Protein AF-A0A7S4Q097-F1 (afdb_monomer_lite)

Foldseek 3Di:
DKDDKDPWDDFPDPAAKGKTKIFIDDDDDDDDDDDDPDDGIDIDIDGGHHPPKDAWAKADKDDWDDFPWLAAKGKIKIFIGTPDDIDPNRDDDDDGMDMDMDGHHHFFPQWDKDDKDDWDPFPDPAAKGKIKIFIDTDHPDPPGRTTDGMDMDMDHHHHFDQFAADPDQDDAPQWDSVQSNVRGGPGAQDWGDGDGHPQWDWPGTFHHHRNHTDDGTHIFGAFQQQFDDEPQWPDRRVRHRHGQQDWADTHGHPQWDKPGTWGHHSNDTDDIYTHGDDDD

InterPro domains:
  IPR000436 Sushi/SCR/CCP domain [SM00032] (166-219)
  IPR000436 Sushi/SCR/CCP domain [SM00032] (224-274)
  IPR000884 Thrombospondin type-1 (TSP1) repeat [PF00090] (3-51)
  IPR000884 Thrombospondin type-1 (TSP1) repeat [PF00090] (114-160)
  IPR000884 Thrombospondin type-1 (TSP1) repeat [PS50092] (3-52)
  IPR000884 Thrombospondin type-1 (TSP1) repeat [PS50092] (55-108)
  IPR000884 Thrombospondin type-1 (TSP1) repeat [PS50092] (110-165)
  IPR000884 Thrombospondin type-1 (TSP1) repeat [SM00209] (2-57)
  IPR000884 Thrombospondin type-1 (TSP1) repeat [SM00209] (58-108)
  IPR000884 Thrombospondin type-1 (TSP1) repeat [SM00209] (113-161)
  IPR035976 Sushi/SCR/CCP superfamily [SSF57535] (217-272)
  IPR036383 Thrombospondin type-1 repeat superfamily [G3DSA:2.20.100.10] (1-51)
  IPR036383 Thrombospondin type-1 repeat superfamily [G3DSA:2.20.100.10] (52-102)
  IPR036383 Thrombospondin type-1 repeat superfamily [G3DSA:2.20.100.10] (106-166)
  IPR036383 Thrombospondin type-1 repeat superfamily [SSF82895] (2-46)
  IPR036383 Thrombospondin type-1 repeat superfamily [SSF82895] (55-102)
  IPR036383 Thrombospondin type-1 repeat superfamily [SSF82895] (111-162)
  IPR039942 Somatomedin-B and thrombospondin type-1 domain-containing protein [PTHR20920] (49-107)
  IPR044004 Spondin-like TSP1 domain [PF19028] (56-107)

Sequence (280 aa):
VLSEWSDWGPCSKSCGAGLMLATRTFGPKKCKPEPWPGELRHQRGCELQACGGRPCRVGVWGPWGECSEPCGP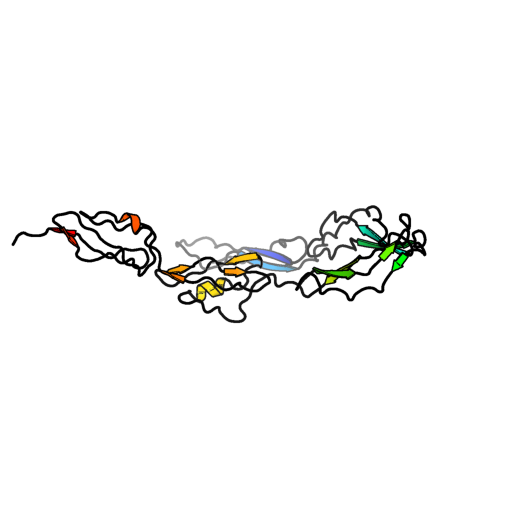GEKTRLRPVLGRPDSTGGSCPALSQQTACELRACSPLCRVTPWSRWSPCSQTCGRGQMSRTRTSRALEPDAFCPRDREAIDCELRQCNTHCRFELPPEIPHAIQESLMMCDGTESGTTCTFACEDGMEPDGPLVCVGGIFLRGPRCFGRTCRQAPVVQNAVGLEACRGLESGTTCLLTCRAGFRKTGDPVCRSGTWSDERCEELRCI

pLDDT: mean 86.24, std 8.82, range [52.22, 97.38]

Organism: NCBI:txid311494

Structure (mmCIF, N/CA/C/O backbone):
data_AF-A0A7S4Q097-F1
#
_entry.id   AF-A0A7S4Q097-F1
#
loop_
_atom_site.group_PDB
_atom_site.id
_atom_site.type_symbol
_atom_site.label_atom_id
_atom_site.label_alt_id
_atom_site.label_comp_id
_atom_site.label_asym_id
_atom_site.label_entity_id
_atom_site.label_seq_id
_atom_site.pdbx_PDB_ins_code
_atom_site.Cartn_x
_atom_site.Cartn_y
_atom_site.Cartn_z
_atom_site.occupancy
_atom_site.B_iso_or_equiv
_atom_site.auth_seq_id
_atom_site.auth_comp_id
_atom_site.auth_asym_id
_atom_site.auth_atom_id
_atom_site.pdbx_PDB_model_num
ATOM 1 N N . VAL A 1 1 ? 13.127 -42.457 45.928 1.00 69.31 1 VAL A N 1
ATOM 2 C CA . VAL A 1 1 ? 14.488 -42.194 45.409 1.00 69.31 1 VAL A CA 1
ATOM 3 C C . VAL A 1 1 ? 14.401 -42.202 43.892 1.00 69.31 1 VAL A C 1
ATOM 5 O O . VAL A 1 1 ? 13.759 -43.103 43.354 1.00 69.31 1 VAL A O 1
ATOM 8 N N . LEU A 1 2 ? 14.910 -41.161 43.230 1.00 74.56 2 LEU A N 1
ATOM 9 C CA . LEU A 1 2 ? 14.991 -41.105 41.766 1.00 74.56 2 LEU A CA 1
ATOM 10 C C . LEU A 1 2 ? 16.107 -42.047 41.301 1.00 74.56 2 LEU A C 1
ATOM 12 O O . LEU A 1 2 ? 17.137 -42.117 41.966 1.00 74.56 2 LEU A O 1
ATOM 16 N N . SER A 1 3 ? 15.891 -42.786 40.213 1.00 81.81 3 SER A N 1
ATOM 17 C CA . SER A 1 3 ? 16.960 -43.564 39.584 1.00 81.81 3 SER A CA 1
ATOM 18 C C . SER A 1 3 ? 18.015 -42.638 38.978 1.00 81.81 3 SER A C 1
ATOM 20 O O . SER A 1 3 ? 17.745 -41.458 38.724 1.00 81.81 3 SER A O 1
ATOM 22 N N . GLU A 1 4 ? 19.186 -43.197 38.677 1.00 85.38 4 GLU A N 1
ATOM 23 C CA . GLU A 1 4 ? 20.143 -42.554 37.778 1.00 85.38 4 GLU A CA 1
ATOM 24 C C . GLU A 1 4 ? 19.486 -42.245 36.425 1.00 85.38 4 GLU A C 1
ATOM 26 O O . GLU A 1 4 ? 18.490 -42.874 36.030 1.00 85.38 4 GLU A O 1
ATOM 31 N N . TRP A 1 5 ? 20.021 -41.237 35.739 1.00 86.06 5 TRP A N 1
ATOM 32 C CA . TRP A 1 5 ? 19.605 -40.910 34.380 1.00 86.06 5 TRP A CA 1
ATOM 33 C C . TRP A 1 5 ? 20.004 -42.029 33.420 1.00 86.06 5 TRP A C 1
ATOM 35 O O . TRP A 1 5 ? 21.085 -42.601 33.537 1.00 86.06 5 TRP A O 1
ATOM 45 N N . SER A 1 6 ? 19.136 -42.318 32.450 1.00 88.06 6 SER A N 1
ATOM 46 C CA . SER A 1 6 ? 19.513 -43.130 31.298 1.00 88.06 6 SER A CA 1
ATOM 47 C C . SER A 1 6 ? 20.636 -42.460 30.507 1.00 88.06 6 SER A C 1
ATOM 49 O O . SER A 1 6 ? 20.798 -41.236 30.554 1.00 88.06 6 SER A O 1
ATOM 51 N N . ASP A 1 7 ? 21.320 -43.241 29.674 1.00 91.31 7 ASP A N 1
ATOM 52 C CA . ASP A 1 7 ? 22.151 -42.676 28.618 1.00 91.31 7 ASP A CA 1
ATOM 53 C C . ASP A 1 7 ? 21.328 -41.746 27.716 1.00 91.31 7 ASP A C 1
ATOM 55 O O . ASP A 1 7 ? 20.102 -41.874 27.576 1.00 91.31 7 ASP A O 1
ATOM 59 N N . TRP A 1 8 ? 22.016 -40.779 27.113 1.00 89.12 8 TRP A N 1
ATOM 60 C CA . TRP A 1 8 ? 21.398 -39.841 26.188 1.00 89.12 8 TRP A CA 1
ATOM 61 C C . TRP A 1 8 ? 20.940 -40.566 24.922 1.00 89.12 8 TRP A C 1
ATOM 63 O O . TRP A 1 8 ? 21.749 -41.170 24.218 1.00 89.12 8 TRP A O 1
ATOM 73 N N . GLY A 1 9 ? 19.645 -40.463 24.611 1.00 89.69 9 GLY A N 1
ATOM 74 C CA . GLY A 1 9 ? 19.095 -40.962 23.352 1.00 89.69 9 GLY A CA 1
ATOM 75 C C . GLY A 1 9 ? 19.655 -40.223 22.126 1.00 89.69 9 GLY A C 1
ATOM 76 O O . GLY A 1 9 ? 20.284 -39.174 22.273 1.00 89.69 9 GLY A O 1
ATOM 77 N N . PRO A 1 10 ? 19.414 -40.727 20.902 1.00 89.94 10 PRO A N 1
ATOM 78 C CA . PRO A 1 10 ? 19.895 -40.091 19.678 1.00 89.94 10 PRO A CA 1
ATOM 79 C C . PRO A 1 10 ? 19.365 -38.657 19.535 1.00 89.94 10 PRO A C 1
ATOM 81 O O . PRO A 1 10 ? 18.321 -38.298 20.084 1.00 89.94 10 PRO A O 1
ATOM 84 N N . CYS A 1 11 ? 20.088 -37.835 18.775 1.00 90.69 11 CYS A N 1
ATOM 85 C CA . CYS A 1 11 ? 19.667 -36.468 18.482 1.00 90.69 11 CYS A CA 1
ATOM 86 C C . CYS A 1 11 ? 18.303 -36.473 17.769 1.00 90.69 11 CYS A C 1
ATOM 88 O O . CYS A 1 11 ? 18.077 -37.256 16.847 1.00 90.69 11 CYS A O 1
ATOM 90 N N . SER A 1 12 ? 17.388 -35.592 18.183 1.00 90.94 12 SER A N 1
ATOM 91 C CA . SER A 1 12 ? 16.029 -35.503 17.621 1.00 90.94 12 SER A CA 1
ATOM 92 C C . SER A 1 12 ? 15.987 -35.099 16.146 1.00 90.94 12 SER A C 1
ATOM 94 O O . SER A 1 12 ? 14.956 -35.240 15.485 1.00 90.94 12 SER A O 1
ATOM 96 N N . LYS A 1 13 ? 17.097 -34.571 15.629 1.00 82.62 13 LYS A N 1
ATOM 97 C CA . LYS A 1 13 ? 17.303 -34.213 14.229 1.00 82.62 13 LYS A CA 1
ATOM 98 C C . LYS A 1 13 ? 18.468 -35.028 13.682 1.00 82.62 13 LYS A C 1
ATOM 100 O O . LYS A 1 13 ? 19.381 -35.378 14.419 1.00 82.62 13 LYS A O 1
ATOM 105 N N . SER A 1 14 ? 18.440 -35.305 12.383 1.00 84.00 14 SER A N 1
ATOM 106 C CA . SER A 1 14 ? 19.536 -35.970 11.667 1.00 84.00 14 SER A CA 1
ATOM 107 C C . SER A 1 14 ? 20.605 -34.993 11.153 1.00 84.00 14 SER A C 1
ATOM 109 O O . SER A 1 14 ? 21.617 -35.431 10.617 1.00 84.00 14 SER A O 1
ATOM 111 N N . CYS A 1 15 ? 20.372 -33.683 11.275 1.00 81.62 15 CYS A N 1
ATOM 112 C CA . CYS A 1 15 ? 21.278 -32.598 10.895 1.00 81.62 15 CYS A CA 1
ATOM 113 C C . CYS A 1 15 ? 20.899 -31.304 11.646 1.00 81.62 15 CYS A C 1
ATOM 115 O O . CYS A 1 15 ? 19.747 -31.147 12.059 1.00 81.62 15 CYS A O 1
ATOM 117 N N . GLY A 1 16 ? 21.853 -30.385 11.807 1.00 82.38 16 GLY A N 1
ATOM 118 C CA . GLY A 1 16 ? 21.710 -29.118 12.532 1.00 82.38 16 GLY A CA 1
ATOM 119 C C . GLY A 1 16 ? 21.481 -29.267 14.040 1.00 82.38 16 GLY A C 1
ATOM 120 O O . GLY A 1 16 ? 21.737 -30.322 14.626 1.00 82.38 16 GLY A O 1
ATOM 121 N N . ALA A 1 17 ? 20.969 -28.197 14.653 1.00 87.44 17 ALA A N 1
ATOM 122 C CA . ALA A 1 17 ? 20.647 -28.153 16.073 1.00 87.44 17 ALA A CA 1
ATOM 123 C C . ALA A 1 17 ? 19.404 -28.998 16.404 1.00 87.44 17 ALA A C 1
ATOM 125 O O . ALA A 1 17 ? 18.319 -28.812 15.841 1.00 87.44 17 ALA A O 1
ATOM 126 N N . GLY A 1 18 ? 19.551 -29.915 17.356 1.00 88.94 18 GLY A N 1
ATOM 127 C CA . GLY A 1 18 ? 18.486 -30.775 17.860 1.00 88.94 18 GLY A CA 1
ATOM 128 C C . GLY A 1 18 ? 18.527 -30.922 19.379 1.00 88.94 18 GLY A C 1
ATOM 129 O O . GLY A 1 18 ? 19.275 -30.243 20.080 1.00 88.94 18 GLY A O 1
ATOM 130 N N . LEU A 1 19 ? 17.714 -31.845 19.893 1.00 91.81 19 LEU A N 1
ATOM 131 C CA . LEU A 1 19 ? 17.638 -32.172 21.315 1.00 91.81 19 LEU A CA 1
ATOM 132 C C . LEU A 1 19 ? 17.862 -33.669 21.527 1.00 91.81 19 LEU A C 1
ATOM 134 O O . LEU A 1 19 ? 17.287 -34.487 20.813 1.00 91.81 19 LEU A O 1
ATOM 138 N N . MET A 1 20 ? 18.652 -34.028 22.534 1.00 90.81 20 MET A N 1
ATOM 139 C CA . MET A 1 20 ? 18.744 -35.396 23.055 1.00 90.81 20 MET A CA 1
ATOM 140 C C . MET A 1 20 ? 17.953 -35.479 24.361 1.00 90.81 20 MET A C 1
ATOM 142 O O . MET A 1 20 ? 17.895 -34.503 25.114 1.00 90.81 20 MET A O 1
ATOM 146 N N . LEU A 1 21 ? 17.346 -36.636 24.629 1.00 93.00 21 LEU A N 1
ATOM 147 C CA . LEU A 1 21 ? 16.530 -36.879 25.819 1.00 93.00 21 LEU A CA 1
ATOM 148 C C . LEU A 1 21 ? 17.185 -37.952 26.693 1.00 93.00 21 LEU A C 1
ATOM 150 O O . LEU A 1 21 ? 17.511 -39.032 26.200 1.00 93.00 21 LEU A O 1
ATOM 154 N N . ALA A 1 22 ? 17.328 -37.659 27.981 1.00 91.94 22 ALA A N 1
ATOM 155 C CA . ALA A 1 22 ? 17.613 -38.637 29.022 1.00 91.94 22 ALA A CA 1
ATOM 156 C C . ALA A 1 22 ? 16.398 -38.735 29.951 1.00 91.94 22 ALA A C 1
ATOM 158 O O . ALA A 1 22 ? 15.724 -37.737 30.231 1.00 91.94 22 ALA A O 1
ATOM 159 N N . THR A 1 23 ? 16.091 -39.940 30.421 1.00 89.62 23 THR A N 1
ATOM 160 C CA . THR A 1 23 ? 14.937 -40.188 31.296 1.00 89.62 23 THR A CA 1
ATOM 161 C C . THR A 1 23 ? 15.364 -40.920 32.554 1.00 89.62 23 THR A C 1
ATOM 163 O O . THR A 1 23 ? 16.319 -41.691 32.537 1.00 89.62 23 THR A O 1
ATOM 166 N N . ARG A 1 24 ? 14.664 -40.668 33.657 1.00 87.25 24 ARG A N 1
ATOM 167 C CA . ARG A 1 24 ? 14.827 -41.410 34.909 1.00 87.25 24 ARG A CA 1
ATOM 168 C C . ARG A 1 24 ? 13.463 -41.722 35.492 1.00 87.25 24 ARG A C 1
ATOM 170 O O . ARG A 1 24 ? 12.485 -41.033 35.211 1.00 87.25 24 ARG A O 1
ATOM 177 N N . THR A 1 25 ? 13.398 -42.751 36.317 1.00 81.44 25 THR A N 1
ATOM 178 C CA . THR A 1 25 ? 12.149 -43.218 36.923 1.00 81.44 25 THR A CA 1
ATOM 179 C C . THR A 1 25 ? 12.241 -43.191 38.438 1.00 81.44 25 THR A C 1
ATOM 181 O O . THR A 1 25 ? 13.327 -43.169 39.017 1.00 81.44 25 THR A O 1
ATOM 184 N N . PHE A 1 26 ? 11.096 -43.216 39.111 1.00 77.12 26 PHE A N 1
ATOM 185 C CA . PHE A 1 26 ? 11.084 -43.485 40.542 1.00 77.12 26 PHE A CA 1
ATOM 186 C C . PHE A 1 26 ? 11.450 -44.951 40.781 1.00 77.12 26 PHE A C 1
ATOM 188 O O . PHE A 1 26 ? 10.856 -45.846 40.182 1.00 77.12 26 PHE A O 1
ATOM 195 N N . GLY A 1 27 ? 12.420 -45.196 41.664 1.00 69.38 27 GLY A N 1
ATOM 196 C CA . GLY A 1 27 ? 12.716 -46.551 42.126 1.00 69.38 27 GLY A CA 1
ATOM 197 C C . GLY A 1 27 ? 11.506 -47.199 42.827 1.00 69.38 27 GLY A C 1
ATOM 198 O O . GLY A 1 27 ? 10.555 -46.501 43.199 1.00 69.38 27 GLY A O 1
ATOM 199 N N . PRO A 1 28 ? 11.519 -48.527 43.038 1.00 65.50 28 PRO A N 1
ATOM 200 C CA . PRO A 1 28 ? 10.386 -49.258 43.604 1.00 65.50 28 PRO A CA 1
ATOM 201 C C . PRO A 1 28 ? 9.962 -48.729 44.996 1.00 65.50 28 PRO A C 1
ATOM 203 O O . PRO A 1 28 ? 10.727 -48.744 45.955 1.00 65.50 28 PRO A O 1
ATOM 206 N N . LYS A 1 29 ? 8.718 -48.221 45.035 1.00 59.31 29 LYS A N 1
ATOM 207 C CA . LYS A 1 29 ? 7.828 -47.754 46.127 1.00 59.31 29 LYS A CA 1
ATOM 208 C C . LYS A 1 29 ? 8.355 -47.654 47.578 1.00 59.31 29 LYS A C 1
ATOM 210 O O . LYS A 1 29 ? 8.603 -48.652 48.243 1.00 59.31 29 LYS A O 1
ATOM 215 N N . LYS A 1 30 ? 8.114 -46.476 48.174 1.00 52.34 30 LYS A N 1
ATOM 216 C CA . LYS A 1 30 ? 7.083 -46.348 49.229 1.00 52.34 30 LYS A CA 1
ATOM 217 C C . LYS A 1 30 ? 6.045 -45.312 48.787 1.00 52.34 30 LYS A C 1
ATOM 219 O O . LYS A 1 30 ? 6.406 -44.234 48.328 1.00 52.34 30 LYS A O 1
ATOM 224 N N . CYS A 1 31 ? 4.769 -45.685 48.872 1.00 52.22 31 CYS A N 1
ATOM 225 C CA . CYS A 1 31 ? 3.623 -44.883 48.454 1.00 52.22 31 CYS A CA 1
ATOM 226 C C . CYS A 1 31 ? 3.411 -43.670 49.375 1.00 52.22 31 CYS A C 1
ATOM 228 O O . CYS A 1 31 ? 3.225 -43.842 50.578 1.00 52.22 31 CYS A O 1
ATOM 230 N N . LYS A 1 32 ? 3.344 -42.470 48.794 1.00 52.88 32 LYS A N 1
ATOM 231 C CA . LYS A 1 32 ? 2.557 -41.333 49.298 1.00 52.88 32 LYS A CA 1
ATOM 232 C C . LYS A 1 32 ? 1.962 -40.579 48.094 1.00 52.88 32 LYS A C 1
ATOM 234 O O . LYS A 1 32 ? 2.579 -40.628 47.027 1.00 52.88 32 LYS A O 1
ATOM 239 N N . PRO A 1 33 ? 0.769 -39.967 48.228 1.00 60.72 33 PRO A N 1
ATOM 240 C CA . PRO A 1 33 ? 0.144 -39.213 47.146 1.00 60.72 33 PRO A CA 1
ATOM 241 C C . PRO A 1 33 ? 0.877 -37.876 46.924 1.00 60.72 33 PRO A C 1
ATOM 243 O O . PRO A 1 33 ? 1.634 -37.439 47.787 1.00 60.72 33 PRO A O 1
ATOM 246 N N . GLU A 1 34 ? 0.674 -37.316 45.733 1.00 57.94 34 GLU A N 1
ATOM 247 C CA . GLU A 1 34 ? 1.362 -36.207 45.044 1.00 57.94 34 GLU A CA 1
ATOM 248 C C . GLU A 1 34 ? 1.764 -34.957 45.859 1.00 57.94 34 GLU A C 1
ATOM 250 O O . GLU A 1 34 ? 1.190 -34.696 46.915 1.00 57.94 34 GLU A O 1
ATOM 255 N N . PRO A 1 35 ? 2.676 -34.109 45.327 1.00 57.88 35 PRO A N 1
ATOM 256 C CA . PRO A 1 35 ? 3.432 -34.228 44.072 1.00 57.88 35 PRO A CA 1
ATOM 257 C C . PRO A 1 35 ? 4.877 -34.680 44.325 1.00 57.88 35 PRO A C 1
ATOM 259 O O . PRO A 1 35 ? 5.525 -34.255 45.279 1.00 57.88 35 PRO A O 1
ATOM 262 N N . TRP A 1 36 ? 5.410 -35.536 43.453 1.00 62.59 36 TRP A N 1
ATOM 263 C CA . TRP A 1 36 ? 6.801 -35.981 43.544 1.00 62.59 36 TRP A CA 1
ATOM 264 C C . TRP A 1 36 ? 7.736 -34.855 43.073 1.00 62.59 36 TRP A C 1
ATOM 266 O O . TRP A 1 36 ? 7.650 -34.463 41.908 1.00 62.59 36 TRP A O 1
ATOM 276 N N . PRO A 1 37 ? 8.638 -34.328 43.920 1.00 63.06 37 PRO A N 1
ATOM 277 C CA . PRO A 1 37 ? 9.561 -33.285 43.502 1.00 63.06 37 PRO A CA 1
ATOM 278 C C . PRO A 1 37 ? 10.662 -33.912 42.644 1.00 63.06 37 PRO A C 1
ATOM 280 O O . PRO A 1 37 ? 11.482 -34.690 43.134 1.00 63.06 37 PRO A O 1
ATOM 283 N N . GLY A 1 38 ? 10.680 -33.600 41.351 1.00 68.56 38 GLY A N 1
ATOM 284 C CA . GLY A 1 38 ? 11.803 -33.968 40.497 1.00 68.56 38 GLY A CA 1
ATOM 285 C C . GLY A 1 38 ? 11.459 -34.085 39.024 1.00 68.56 38 GLY A C 1
ATOM 286 O O . GLY A 1 38 ? 10.486 -34.719 38.629 1.00 68.56 38 GLY A O 1
ATOM 287 N N . GLU A 1 39 ? 12.322 -33.511 38.198 1.00 78.50 39 GLU A N 1
ATOM 288 C CA . GLU A 1 39 ? 12.225 -33.609 36.751 1.00 78.50 39 GLU A CA 1
ATOM 289 C C . GLU A 1 39 ? 12.599 -35.032 36.290 1.00 78.50 39 GLU A C 1
ATOM 291 O O . GLU A 1 39 ? 13.665 -35.546 36.642 1.00 78.50 39 GLU A O 1
ATOM 296 N N . LEU A 1 40 ? 11.701 -35.698 35.556 1.00 83.38 40 LEU A N 1
ATOM 297 C CA . LEU A 1 40 ? 11.871 -37.081 35.062 1.00 83.38 40 LEU A CA 1
ATOM 298 C C . LEU A 1 40 ? 12.444 -37.151 33.642 1.00 83.38 40 LEU A C 1
ATOM 300 O O . LEU A 1 40 ? 12.756 -38.232 33.138 1.00 83.38 40 LEU A O 1
ATOM 304 N N . ARG A 1 41 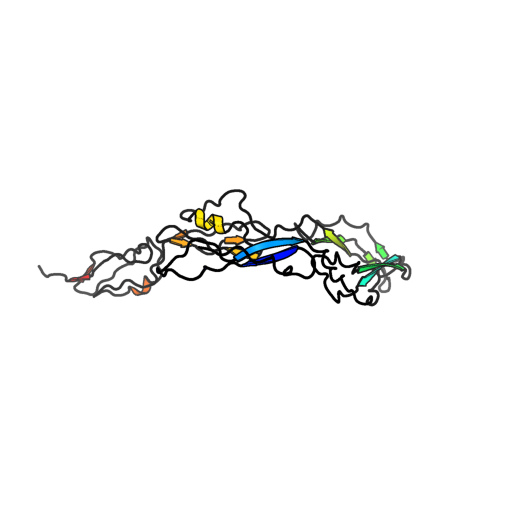? 12.556 -35.997 32.983 1.00 87.19 41 ARG A N 1
ATOM 305 C CA . ARG A 1 41 ? 13.008 -35.844 31.604 1.00 87.19 41 ARG A CA 1
ATOM 306 C C . ARG A 1 41 ? 14.034 -34.734 31.556 1.00 87.19 41 ARG A C 1
ATOM 308 O O . ARG A 1 41 ? 13.705 -33.607 31.882 1.00 87.19 41 ARG A O 1
ATOM 315 N N . HIS A 1 42 ? 15.245 -35.045 31.131 1.00 89.38 42 HIS A N 1
ATOM 316 C CA . HIS A 1 42 ? 16.276 -34.041 30.946 1.00 89.38 42 HIS A CA 1
ATOM 317 C C . HIS A 1 42 ? 16.571 -33.902 29.460 1.00 89.38 42 HIS A C 1
ATOM 319 O O . HIS A 1 42 ? 16.715 -34.903 28.754 1.00 89.38 42 HIS A O 1
ATOM 325 N N . GLN A 1 43 ? 16.618 -32.664 28.979 1.00 92.62 43 GLN A N 1
ATOM 326 C CA . GLN A 1 43 ? 16.905 -32.350 27.585 1.00 92.62 43 GLN A CA 1
ATOM 327 C C . GLN A 1 43 ? 18.237 -31.617 27.488 1.00 92.62 43 GLN A C 1
ATOM 329 O O . GLN A 1 43 ? 18.518 -30.721 28.280 1.00 92.62 43 GLN A O 1
ATOM 334 N N . ARG A 1 44 ? 19.040 -31.975 26.484 1.00 91.19 44 ARG A N 1
ATOM 335 C CA . ARG A 1 44 ? 20.258 -31.242 26.117 1.00 91.19 44 ARG A CA 1
ATOM 336 C C . ARG A 1 44 ? 20.269 -30.942 24.628 1.00 91.19 44 ARG A C 1
ATOM 338 O O . ARG A 1 44 ? 19.744 -31.728 23.841 1.00 91.19 44 ARG A O 1
ATOM 345 N N . GLY A 1 45 ? 20.922 -29.849 24.248 1.00 90.62 45 GLY A N 1
ATOM 346 C CA . GLY A 1 45 ? 21.214 -29.562 22.848 1.00 90.62 45 GLY A CA 1
ATOM 347 C C . GLY A 1 45 ? 22.213 -30.562 22.259 1.00 90.62 45 GLY A C 1
ATOM 348 O O . GLY A 1 45 ? 23.171 -30.958 22.927 1.00 90.62 45 GLY A O 1
ATOM 349 N N . CYS A 1 46 ? 21.987 -30.947 21.006 1.00 89.19 46 CYS A N 1
ATOM 350 C CA . CYS A 1 46 ? 22.971 -31.584 20.134 1.00 89.19 46 CYS A CA 1
ATOM 351 C C . CYS A 1 46 ? 23.180 -30.701 18.904 1.00 89.19 46 CYS A C 1
ATOM 353 O O . CYS A 1 46 ? 22.208 -30.196 18.349 1.00 89.19 46 CYS A O 1
ATOM 355 N N . GLU A 1 47 ? 24.431 -30.543 18.475 1.00 89.12 47 GLU A N 1
ATOM 356 C CA . GLU A 1 47 ? 24.778 -29.837 17.240 1.00 89.12 47 GLU A CA 1
ATOM 357 C C . GLU A 1 47 ? 25.356 -30.846 16.249 1.00 89.12 47 GLU A C 1
ATOM 359 O O . GLU A 1 47 ? 26.443 -31.392 16.458 1.00 89.12 47 GLU A O 1
ATOM 364 N N . LEU A 1 48 ? 24.595 -31.145 15.199 1.00 83.50 48 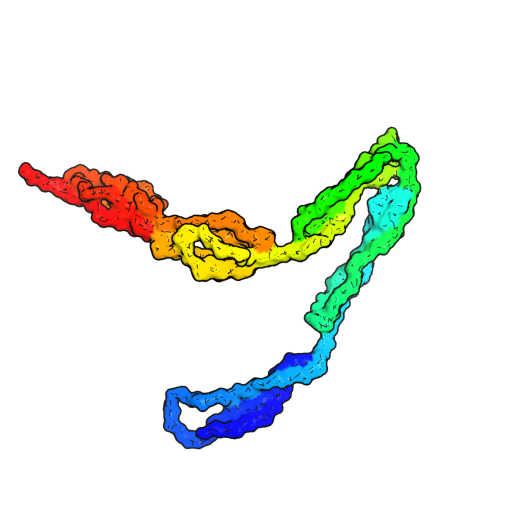LEU A N 1
ATOM 365 C CA . LEU A 1 48 ? 25.031 -31.995 14.095 1.00 83.50 48 LEU A CA 1
ATOM 366 C C . LEU A 1 48 ? 25.470 -31.139 12.905 1.00 83.50 48 LEU A C 1
ATOM 368 O O . LEU A 1 48 ? 25.274 -29.929 12.877 1.00 83.50 48 LEU A O 1
ATOM 372 N N . GLN A 1 49 ? 26.031 -31.778 11.876 1.00 80.81 49 GLN A N 1
ATOM 373 C CA . GLN A 1 49 ? 26.333 -31.099 10.614 1.00 80.81 49 GLN A CA 1
ATOM 374 C C . GLN A 1 49 ? 25.100 -30.356 10.096 1.00 80.81 49 GLN A C 1
ATOM 376 O O . GLN A 1 49 ? 23.999 -30.910 10.111 1.00 80.81 49 GLN A O 1
ATOM 381 N N . ALA A 1 50 ? 25.285 -29.113 9.650 1.00 73.69 50 ALA A N 1
ATOM 382 C CA . ALA A 1 50 ? 24.197 -28.275 9.167 1.00 73.69 50 ALA A CA 1
ATOM 383 C C . ALA A 1 50 ? 23.387 -29.003 8.084 1.00 73.69 50 ALA A C 1
ATOM 385 O O . ALA A 1 50 ? 23.946 -29.640 7.188 1.00 73.69 50 ALA A O 1
ATOM 386 N N . CYS A 1 51 ? 22.058 -28.907 8.154 1.00 74.19 51 CYS A N 1
ATOM 387 C CA . CYS A 1 51 ? 21.213 -29.455 7.103 1.00 74.19 51 CYS A CA 1
ATOM 388 C C . CYS A 1 51 ? 21.518 -28.738 5.783 1.00 74.19 51 CYS A C 1
ATOM 390 O O . CYS A 1 51 ? 21.397 -27.512 5.704 1.00 74.19 51 CYS A O 1
ATOM 392 N N . GLY A 1 52 ? 21.873 -29.500 4.745 1.00 69.75 52 GLY A N 1
ATOM 393 C CA . GLY A 1 52 ? 21.961 -28.974 3.386 1.00 69.75 52 GLY A CA 1
ATOM 394 C C . GLY A 1 52 ? 20.606 -28.392 2.990 1.00 69.75 52 GLY A C 1
ATOM 395 O O . GLY A 1 52 ? 19.634 -29.134 2.848 1.00 69.75 52 GLY A O 1
ATOM 396 N N . GLY A 1 53 ? 20.524 -27.065 2.886 1.00 68.50 53 GLY A N 1
ATOM 397 C CA . GLY A 1 53 ? 19.282 -26.381 2.540 1.00 68.50 53 GLY A CA 1
ATOM 398 C C . GLY A 1 53 ? 18.844 -26.734 1.129 1.00 68.50 53 GLY A C 1
ATOM 399 O O . GLY A 1 53 ? 19.685 -26.905 0.242 1.00 68.50 53 GLY A O 1
ATOM 400 N N . ARG A 1 54 ? 17.532 -26.826 0.884 1.00 76.12 54 ARG A N 1
ATOM 401 C CA . ARG A 1 54 ? 17.046 -26.941 -0.493 1.00 76.12 54 ARG A CA 1
ATOM 402 C C . ARG A 1 54 ? 17.379 -25.638 -1.226 1.00 76.12 54 ARG A C 1
ATOM 404 O O . ARG A 1 54 ? 16.895 -24.586 -0.803 1.00 76.12 54 ARG A O 1
ATOM 411 N N . PRO A 1 55 ? 18.188 -25.677 -2.300 1.00 76.00 55 PRO A N 1
ATOM 412 C CA . PRO A 1 55 ? 18.513 -24.475 -3.051 1.00 76.00 55 PRO A CA 1
ATOM 413 C C . PRO A 1 55 ? 17.275 -23.968 -3.796 1.00 76.00 55 PRO A C 1
ATOM 415 O O . PRO A 1 55 ? 16.393 -24.748 -4.174 1.00 76.00 55 PRO A O 1
ATOM 418 N N . CYS A 1 56 ? 17.227 -22.660 -4.051 1.00 86.06 56 CYS A N 1
ATOM 419 C CA . CYS A 1 56 ? 16.156 -22.075 -4.850 1.00 86.06 56 CYS A CA 1
ATOM 420 C C . CYS A 1 56 ? 16.161 -22.656 -6.271 1.00 86.06 56 CYS A C 1
ATOM 422 O O . CYS A 1 56 ? 17.154 -22.559 -6.995 1.00 86.06 56 CYS A O 1
ATOM 424 N N . ARG A 1 57 ? 15.030 -23.229 -6.691 1.00 89.12 57 ARG A N 1
ATOM 425 C CA . ARG A 1 57 ? 14.846 -23.756 -8.048 1.00 89.12 57 ARG A CA 1
ATOM 426 C C . ARG A 1 57 ? 14.100 -22.733 -8.886 1.00 89.12 57 ARG A C 1
ATOM 428 O O . ARG A 1 57 ? 13.001 -22.316 -8.527 1.00 89.12 57 ARG A O 1
ATOM 435 N N . VAL A 1 58 ? 14.681 -22.358 -10.017 1.00 93.25 58 VAL A N 1
ATOM 436 C CA . VAL A 1 58 ? 14.100 -21.418 -10.984 1.00 93.25 58 VAL A CA 1
ATOM 437 C C . VAL A 1 58 ? 13.798 -22.132 -12.294 1.00 93.25 58 VAL A C 1
ATOM 439 O O . VAL A 1 58 ? 14.451 -23.116 -12.637 1.00 93.25 58 VAL A O 1
ATOM 442 N N . GLY A 1 59 ? 12.780 -21.656 -13.003 1.00 92.69 59 GLY A N 1
ATOM 443 C CA . GLY A 1 59 ? 12.392 -22.180 -14.303 1.00 92.69 59 GLY A CA 1
ATOM 444 C C . GLY A 1 59 ? 13.243 -21.626 -15.439 1.00 92.69 59 GLY A C 1
ATOM 445 O O . GLY A 1 59 ? 14.187 -20.855 -15.239 1.00 92.69 59 GLY A O 1
ATOM 446 N N . VAL A 1 60 ? 12.874 -22.019 -16.655 1.00 95.44 60 VAL A N 1
ATOM 447 C CA . VAL A 1 60 ? 13.453 -21.457 -17.876 1.00 95.44 60 VAL A CA 1
ATOM 448 C C . VAL A 1 60 ? 13.063 -19.989 -18.037 1.00 95.44 60 VAL A C 1
ATOM 450 O O . VAL A 1 60 ? 12.044 -19.532 -17.516 1.00 95.44 60 VAL A O 1
ATOM 453 N N . TRP A 1 61 ? 13.892 -19.244 -18.763 1.00 95.94 61 TRP A N 1
ATOM 454 C CA . TRP A 1 61 ? 13.570 -17.877 -19.147 1.00 95.94 61 TRP A CA 1
ATOM 455 C C . TRP A 1 61 ? 12.346 -17.843 -20.057 1.00 95.94 61 TRP A C 1
ATOM 457 O O . TRP A 1 61 ? 12.261 -18.611 -21.014 1.00 95.94 61 TRP A O 1
ATOM 467 N N . GLY A 1 62 ? 11.434 -16.917 -19.773 1.00 94.56 62 GLY A N 1
ATOM 468 C CA . GLY A 1 62 ? 10.384 -16.535 -20.702 1.00 94.56 62 GLY A CA 1
ATOM 469 C C . GLY A 1 62 ? 10.942 -15.814 -21.937 1.00 94.56 62 GLY A C 1
ATOM 470 O O . GLY A 1 62 ? 12.150 -15.539 -22.020 1.00 94.56 62 GLY A O 1
ATOM 471 N N . PRO A 1 63 ? 10.069 -15.493 -22.906 1.00 95.00 63 PRO A N 1
ATOM 472 C CA . PRO A 1 63 ? 10.453 -14.698 -24.062 1.00 95.00 63 PRO A CA 1
ATOM 473 C C . PRO A 1 63 ? 10.939 -13.308 -23.634 1.00 95.00 63 PRO A C 1
ATOM 475 O O . PRO A 1 63 ? 10.610 -12.810 -22.555 1.00 95.00 63 PRO A O 1
ATOM 478 N N . TRP A 1 64 ? 11.733 -12.679 -24.498 1.00 94.56 64 TRP A N 1
ATOM 479 C CA . TRP A 1 64 ? 12.050 -11.265 -24.341 1.00 94.56 64 TRP A CA 1
ATOM 480 C C . TRP A 1 64 ? 10.786 -10.427 -24.516 1.00 94.56 64 TRP A C 1
ATOM 482 O O . TRP A 1 64 ? 10.034 -10.649 -25.462 1.00 94.56 64 TRP A O 1
ATOM 492 N N . GLY A 1 65 ? 10.582 -9.469 -23.613 1.00 93.12 65 GLY A N 1
ATOM 493 C CA . GLY A 1 65 ? 9.592 -8.417 -23.788 1.00 93.12 65 GLY A CA 1
ATOM 494 C C . GLY A 1 65 ? 9.970 -7.460 -24.918 1.00 93.12 65 GLY A C 1
ATOM 495 O O . GLY A 1 65 ? 11.011 -7.604 -25.571 1.00 93.12 65 GLY A O 1
ATOM 496 N N . GLU A 1 66 ? 9.114 -6.468 -25.129 1.00 92.81 66 GLU A N 1
ATOM 497 C CA . GLU A 1 66 ? 9.355 -5.417 -26.114 1.00 92.81 66 GLU A CA 1
ATOM 498 C C . GLU A 1 66 ? 10.574 -4.562 -25.747 1.00 92.81 66 GLU A C 1
ATOM 500 O O . GLU A 1 66 ? 11.032 -4.532 -24.599 1.00 92.81 66 GLU A O 1
ATOM 505 N N . CYS A 1 67 ? 11.125 -3.891 -26.758 1.00 93.31 67 CYS A N 1
ATOM 506 C CA . CYS A 1 67 ? 12.204 -2.939 -26.549 1.00 93.31 67 CYS A CA 1
ATOM 507 C C . CYS A 1 67 ? 11.675 -1.731 -25.774 1.00 93.31 67 CYS A C 1
ATOM 509 O O . CYS A 1 67 ? 10.539 -1.302 -25.968 1.00 93.31 67 CYS A O 1
ATOM 511 N N . SER A 1 68 ? 12.505 -1.188 -24.891 1.00 90.81 68 SER A N 1
ATOM 512 C CA . SER A 1 68 ? 12.138 -0.061 -24.048 1.00 90.81 68 SER A CA 1
ATOM 513 C C . SER A 1 68 ? 11.778 1.158 -24.907 1.00 90.81 68 SER A C 1
ATOM 515 O O . SER A 1 68 ? 10.790 1.825 -24.617 1.00 90.81 68 SER A O 1
ATOM 517 N N . GLU A 1 69 ? 12.499 1.404 -26.002 1.00 90.12 69 GLU A N 1
ATOM 518 C CA . GLU A 1 69 ? 12.159 2.418 -27.000 1.00 90.12 69 GLU A CA 1
ATOM 519 C C . GLU A 1 69 ? 11.437 1.798 -28.211 1.00 90.12 69 GLU A C 1
ATOM 521 O O . GLU A 1 69 ? 11.762 0.681 -28.613 1.00 90.12 69 GLU A O 1
ATOM 526 N N . PRO A 1 70 ? 10.505 2.524 -28.856 1.00 89.69 70 PRO A N 1
ATOM 527 C CA . PRO A 1 70 ? 9.852 2.083 -30.096 1.00 89.69 70 PRO A CA 1
ATOM 528 C C . PRO A 1 70 ? 10.745 2.235 -31.346 1.00 89.69 70 PRO A C 1
ATOM 530 O O . PRO A 1 70 ? 10.373 1.800 -32.440 1.00 89.69 70 PRO A O 1
ATOM 533 N N . CYS A 1 71 ? 11.906 2.880 -31.208 1.00 91.00 71 CYS A N 1
ATOM 534 C CA . CYS A 1 71 ? 12.889 3.121 -32.259 1.00 91.00 71 CYS A CA 1
ATOM 535 C C . CYS A 1 71 ? 14.283 3.342 -31.650 1.00 91.00 71 CYS A C 1
ATOM 537 O O . CYS A 1 71 ? 14.404 3.771 -30.506 1.00 91.00 71 CYS A O 1
ATOM 539 N N . GLY A 1 72 ? 15.330 3.092 -32.433 1.00 90.19 72 GLY A N 1
ATOM 540 C CA . GLY A 1 72 ? 16.721 3.275 -32.030 1.00 90.19 72 GLY A CA 1
ATOM 541 C C . GLY A 1 72 ? 17.164 2.324 -30.909 1.00 90.19 72 GLY A C 1
ATOM 542 O O . GLY A 1 72 ? 16.593 1.235 -30.768 1.00 90.19 72 GLY A O 1
ATOM 543 N N . PRO A 1 73 ? 18.181 2.721 -30.124 1.00 91.88 73 PRO A N 1
ATOM 544 C CA . PRO A 1 73 ? 18.703 1.913 -29.033 1.00 91.88 73 PRO A CA 1
ATOM 545 C C . PRO A 1 73 ? 17.750 1.911 -27.836 1.00 91.88 73 PRO A C 1
ATOM 547 O O . PRO A 1 73 ? 17.258 2.953 -27.403 1.00 91.88 73 PRO A O 1
ATOM 550 N N . GLY A 1 74 ? 17.559 0.740 -27.243 1.00 91.06 74 GLY A N 1
ATOM 551 C CA . GLY A 1 74 ? 16.805 0.544 -26.013 1.00 91.06 74 GLY A CA 1
ATOM 552 C C . GLY A 1 74 ? 17.260 -0.705 -25.264 1.00 91.06 74 GLY A C 1
ATOM 553 O O . GLY A 1 74 ? 18.307 -1.287 -25.538 1.00 91.06 74 GLY A O 1
ATOM 554 N N . GLU A 1 75 ? 16.444 -1.146 -24.315 1.00 93.50 75 GLU A N 1
ATOM 555 C CA . GLU A 1 75 ? 16.663 -2.356 -23.527 1.00 93.50 75 GLU A CA 1
ATOM 556 C C . GLU A 1 75 ? 15.403 -3.210 -23.519 1.00 93.50 75 GLU A C 1
ATOM 558 O O . GLU A 1 75 ? 14.293 -2.697 -23.452 1.00 93.50 75 GLU A O 1
ATOM 563 N N . LYS A 1 76 ? 15.548 -4.527 -23.561 1.00 93.75 76 LYS A N 1
ATOM 564 C CA . LYS A 1 76 ? 14.431 -5.460 -23.407 1.00 93.75 76 LYS A CA 1
ATOM 565 C C . LYS A 1 76 ? 14.662 -6.332 -22.188 1.00 93.75 76 LYS A C 1
ATOM 567 O O . LYS A 1 76 ? 15.793 -6.717 -21.886 1.00 93.75 76 LYS A O 1
ATOM 572 N N . THR A 1 77 ? 13.577 -6.657 -21.494 1.00 93.88 77 THR A N 1
ATOM 573 C CA . THR A 1 77 ? 13.612 -7.453 -20.261 1.00 93.88 77 THR A CA 1
ATOM 574 C C . THR A 1 77 ? 12.966 -8.811 -20.496 1.00 93.88 77 THR A C 1
ATOM 576 O O . THR A 1 77 ? 11.952 -8.904 -21.183 1.00 93.88 77 THR A O 1
ATOM 579 N N . ARG A 1 78 ? 13.523 -9.873 -19.912 1.00 95.50 78 ARG A N 1
ATOM 580 C CA . ARG A 1 78 ? 12.850 -11.173 -19.780 1.00 95.50 78 ARG A CA 1
ATOM 581 C C . ARG A 1 78 ? 12.850 -11.633 -18.333 1.00 95.50 78 ARG A C 1
ATOM 583 O O . ARG A 1 78 ? 13.758 -11.309 -17.568 1.00 95.50 78 ARG A O 1
ATOM 590 N N . LEU A 1 79 ? 11.845 -12.424 -17.977 1.00 93.25 79 LEU A N 1
ATOM 591 C CA . LEU A 1 79 ? 11.633 -12.925 -16.620 1.00 93.25 79 LEU A CA 1
ATOM 592 C C . LEU A 1 79 ? 11.681 -14.454 -16.597 1.00 93.25 79 LEU A C 1
ATOM 594 O O . LEU A 1 79 ? 11.393 -15.103 -17.603 1.00 93.25 79 LEU A O 1
ATOM 598 N N . ARG A 1 80 ? 12.026 -15.041 -15.448 1.00 93.94 80 ARG A N 1
ATOM 599 C CA . ARG A 1 80 ? 11.886 -16.485 -15.198 1.00 93.94 80 ARG A CA 1
ATOM 600 C C . ARG A 1 80 ? 11.155 -16.753 -13.882 1.00 93.94 80 ARG A C 1
ATOM 602 O O . ARG A 1 80 ? 11.376 -16.021 -12.915 1.00 93.94 80 ARG A O 1
ATOM 609 N N . PRO A 1 81 ? 10.311 -17.796 -13.809 1.00 91.94 81 PRO A N 1
ATOM 610 C CA . PRO A 1 81 ? 9.562 -18.102 -12.598 1.00 91.94 81 PRO A CA 1
ATOM 611 C C . PRO A 1 81 ? 10.434 -18.791 -11.540 1.00 91.94 81 PRO A C 1
ATOM 613 O O . PRO A 1 81 ? 11.402 -19.487 -11.856 1.00 91.94 81 PRO A O 1
ATOM 616 N N . VAL A 1 82 ? 10.044 -18.657 -10.272 1.00 91.94 82 VAL A N 1
ATOM 617 C CA . VAL A 1 82 ? 10.565 -19.483 -9.172 1.00 91.94 82 VAL A CA 1
ATOM 618 C C . VAL A 1 82 ? 9.722 -20.754 -9.087 1.00 91.94 82 VAL A C 1
ATOM 620 O O . VAL A 1 82 ? 8.516 -20.677 -8.876 1.00 91.94 82 VAL A O 1
ATOM 623 N N . LEU A 1 83 ? 10.352 -21.919 -9.241 1.00 88.56 83 LEU A N 1
ATOM 624 C CA . LEU A 1 83 ? 9.706 -23.236 -9.147 1.00 88.56 83 LEU A CA 1
ATOM 625 C C . LEU A 1 83 ? 9.781 -23.831 -7.734 1.00 88.56 83 LEU A C 1
ATOM 627 O O . LEU A 1 83 ? 9.007 -24.719 -7.389 1.00 88.56 83 LEU A O 1
ATOM 631 N N . GLY A 1 84 ? 10.722 -23.373 -6.911 1.00 84.38 84 GLY A N 1
ATOM 632 C CA . GLY A 1 84 ? 10.835 -23.784 -5.517 1.00 84.38 84 GLY A CA 1
ATOM 633 C C . GLY A 1 84 ? 11.607 -22.754 -4.713 1.00 84.38 84 GLY A C 1
ATOM 634 O O . GLY A 1 84 ? 12.727 -22.401 -5.084 1.00 84.38 84 GLY A O 1
ATOM 635 N N . ARG A 1 85 ? 10.997 -22.272 -3.627 1.00 79.69 85 ARG A N 1
ATOM 636 C CA . ARG A 1 85 ? 11.649 -21.344 -2.702 1.00 79.69 85 ARG A CA 1
ATOM 637 C C . ARG A 1 85 ? 12.732 -22.078 -1.899 1.00 79.69 85 ARG A C 1
ATOM 639 O O . ARG A 1 85 ? 12.545 -23.260 -1.607 1.00 79.69 85 ARG A O 1
ATOM 646 N N . PRO A 1 86 ? 13.848 -21.405 -1.587 1.00 79.88 86 PRO A N 1
ATOM 647 C CA . PRO A 1 86 ? 14.890 -21.979 -0.753 1.00 79.88 86 PRO A CA 1
ATOM 648 C C . PRO A 1 86 ? 14.394 -22.132 0.689 1.00 79.88 86 PRO A C 1
ATOM 650 O O . PRO A 1 86 ? 13.574 -21.335 1.152 1.00 79.88 86 PRO A O 1
ATOM 653 N N . ASP A 1 87 ? 14.911 -23.135 1.396 1.00 78.38 87 ASP A N 1
ATOM 654 C CA . ASP A 1 87 ? 14.759 -23.212 2.855 1.00 78.38 87 ASP A CA 1
ATOM 655 C C . ASP A 1 87 ? 15.612 -22.121 3.530 1.00 78.38 87 ASP A C 1
ATOM 657 O O . ASP A 1 87 ? 16.427 -21.464 2.878 1.00 78.38 87 ASP A O 1
ATOM 661 N N . SER A 1 88 ? 15.485 -21.944 4.849 1.00 65.62 88 SER A N 1
ATOM 662 C CA . SER A 1 88 ? 16.249 -20.938 5.613 1.00 65.62 88 SER A CA 1
ATOM 663 C C . SER A 1 88 ? 17.771 -21.027 5.423 1.00 65.62 88 SER A C 1
ATOM 665 O O . SER A 1 88 ? 18.464 -20.022 5.553 1.00 65.62 88 SER A O 1
ATOM 667 N N . THR A 1 89 ? 18.294 -22.204 5.066 1.00 68.44 89 THR A N 1
ATOM 668 C CA . THR A 1 89 ? 19.715 -22.449 4.774 1.00 68.44 89 THR A CA 1
ATOM 669 C C . THR A 1 89 ? 20.041 -22.533 3.273 1.00 68.44 89 THR A C 1
ATOM 671 O O . THR A 1 89 ? 21.198 -22.717 2.909 1.00 68.44 89 THR A O 1
ATOM 674 N N . GLY A 1 90 ? 19.047 -22.396 2.385 1.00 66.19 90 GLY A N 1
ATOM 675 C CA . GLY A 1 90 ? 19.160 -22.569 0.927 1.00 66.19 90 GLY A CA 1
ATOM 676 C C . GLY A 1 90 ? 19.620 -21.335 0.137 1.00 66.19 90 GLY A C 1
ATOM 677 O O . GLY A 1 90 ? 19.675 -21.392 -1.094 1.00 66.19 90 GLY A O 1
ATOM 678 N N . GLY A 1 91 ? 19.946 -20.234 0.825 1.00 74.31 91 GLY A N 1
ATOM 679 C CA . GLY A 1 91 ? 20.421 -18.982 0.225 1.00 74.31 91 GLY A CA 1
ATOM 680 C C . GLY A 1 91 ? 19.355 -18.208 -0.564 1.00 74.31 91 GLY A C 1
ATOM 681 O O . GLY A 1 91 ? 18.173 -18.540 -0.545 1.00 74.31 91 GLY A O 1
ATOM 682 N N . SER A 1 92 ? 19.776 -17.150 -1.265 1.00 79.94 92 SER A N 1
ATOM 683 C CA . SER A 1 92 ? 18.895 -16.337 -2.120 1.00 79.94 92 SER A CA 1
ATOM 684 C C . SER A 1 92 ? 18.694 -16.965 -3.499 1.00 79.94 92 SER A C 1
ATOM 686 O O . SER A 1 92 ? 19.583 -17.624 -4.041 1.00 79.94 92 SER A O 1
ATOM 688 N N . CYS A 1 93 ? 17.535 -16.716 -4.113 1.00 84.88 93 CYS A N 1
ATOM 689 C CA . CYS A 1 93 ? 17.297 -17.132 -5.492 1.00 84.88 93 CYS A CA 1
ATOM 690 C C . CYS A 1 93 ? 18.241 -16.418 -6.472 1.00 84.88 93 CYS A C 1
ATOM 692 O O . CYS A 1 93 ? 18.500 -15.223 -6.311 1.00 84.88 93 CYS A O 1
ATOM 694 N N . PRO A 1 94 ? 18.711 -17.110 -7.526 1.00 88.88 94 PRO A N 1
ATOM 695 C CA . PRO A 1 94 ? 19.460 -16.462 -8.596 1.00 88.88 94 PRO A CA 1
ATOM 696 C C . PRO A 1 94 ? 18.558 -15.467 -9.352 1.00 88.88 94 PRO A C 1
ATOM 698 O O . PRO A 1 94 ? 17.333 -15.572 -9.300 1.00 88.88 94 PRO A O 1
ATOM 701 N N . ALA A 1 95 ? 19.152 -14.520 -10.090 1.00 89.38 95 ALA A N 1
ATOM 702 C CA . ALA A 1 95 ? 18.440 -13.395 -10.715 1.00 89.38 95 ALA A CA 1
ATOM 703 C C . ALA A 1 95 ? 17.173 -13.820 -11.481 1.00 89.38 95 ALA A C 1
ATOM 705 O O . ALA A 1 95 ? 17.239 -14.690 -12.346 1.00 89.38 95 ALA A O 1
ATOM 706 N N . LEU A 1 96 ? 16.022 -13.223 -11.176 1.00 92.38 96 LEU A N 1
ATOM 707 C CA . LEU A 1 96 ? 14.731 -13.576 -11.794 1.00 92.38 96 LEU A CA 1
ATOM 708 C C . LEU A 1 96 ? 14.372 -12.698 -12.998 1.00 92.38 96 LEU A C 1
ATOM 710 O O . LEU A 1 96 ? 13.455 -13.025 -13.748 1.00 92.38 96 LEU A O 1
ATOM 714 N N . SER A 1 97 ? 15.118 -11.612 -13.183 1.00 93.38 97 SER A N 1
ATOM 715 C CA . SER A 1 97 ? 15.003 -10.671 -14.289 1.00 93.38 97 SER A CA 1
ATOM 716 C C . SER A 1 97 ? 16.345 -10.565 -15.002 1.00 93.38 97 SER A C 1
ATOM 718 O O . SER A 1 97 ? 17.396 -10.607 -14.358 1.00 93.38 97 SER A O 1
ATOM 720 N N . GLN A 1 98 ? 16.304 -10.455 -16.325 1.00 94.00 98 GLN A N 1
ATOM 721 C CA . GLN A 1 98 ? 17.469 -10.180 -17.151 1.00 94.00 98 GLN A CA 1
ATOM 722 C C . GLN A 1 98 ? 17.136 -9.083 -18.155 1.00 94.00 98 GLN A C 1
ATOM 724 O O . GLN A 1 98 ? 16.098 -9.142 -18.814 1.00 94.00 98 GLN A O 1
ATOM 729 N N . GLN A 1 99 ? 18.053 -8.131 -18.297 1.00 94.69 99 GLN A N 1
ATOM 730 C CA . GLN A 1 99 ? 17.993 -7.044 -19.268 1.00 94.69 99 GLN A CA 1
ATOM 731 C C . GLN A 1 99 ? 19.092 -7.212 -20.316 1.00 94.69 99 GLN A C 1
ATOM 733 O O . GLN A 1 99 ? 20.159 -7.767 -20.039 1.00 94.69 99 GLN A O 1
ATOM 738 N N . THR A 1 100 ? 18.813 -6.781 -21.540 1.00 95.31 100 THR A N 1
ATOM 739 C CA . THR A 1 100 ? 19.802 -6.715 -22.616 1.00 95.31 100 THR A CA 1
ATOM 740 C C . THR A 1 100 ? 19.460 -5.579 -23.566 1.00 95.31 100 THR A C 1
ATOM 742 O O . THR A 1 100 ? 18.288 -5.226 -23.703 1.00 95.31 100 THR A O 1
ATOM 745 N N . ALA A 1 101 ? 20.468 -5.035 -24.242 1.00 95.31 101 ALA A N 1
ATOM 746 C CA . ALA A 1 101 ? 20.256 -4.016 -25.254 1.00 95.31 101 ALA A CA 1
ATOM 747 C C . ALA A 1 101 ? 19.425 -4.562 -26.431 1.00 95.31 101 ALA A C 1
ATOM 749 O O . ALA A 1 101 ? 19.527 -5.730 -26.822 1.00 95.31 101 ALA A O 1
ATOM 750 N N . CYS A 1 102 ? 18.602 -3.698 -27.009 1.00 93.50 102 CYS A N 1
ATOM 751 C CA . CYS A 1 102 ? 17.923 -3.906 -28.278 1.00 93.50 102 CYS A CA 1
ATOM 752 C C . CYS A 1 102 ? 18.170 -2.701 -29.175 1.00 93.50 102 CYS A C 1
ATOM 754 O O . CYS A 1 102 ? 18.196 -1.571 -28.705 1.00 93.50 102 CYS A O 1
ATOM 756 N N . GLU A 1 103 ? 18.330 -2.958 -30.467 1.00 93.88 103 GLU A N 1
ATOM 757 C CA . GLU A 1 103 ? 18.456 -1.917 -31.479 1.00 93.88 103 GLU A CA 1
ATOM 758 C C . GLU A 1 103 ? 17.292 -2.088 -32.452 1.00 93.88 103 GLU A C 1
ATOM 760 O O . GLU A 1 103 ? 17.173 -3.120 -33.120 1.00 93.88 103 GLU A O 1
ATOM 765 N N . LEU A 1 104 ? 16.393 -1.108 -32.481 1.00 90.88 104 LEU A N 1
ATOM 766 C CA . LEU A 1 104 ? 15.331 -1.021 -33.475 1.00 90.88 104 LEU A CA 1
ATOM 767 C C . LEU A 1 104 ? 15.754 -0.089 -34.613 1.00 90.88 104 LEU A C 1
ATOM 769 O O . LEU A 1 104 ? 16.812 0.535 -34.583 1.00 90.88 104 LEU A O 1
ATOM 773 N N . ARG A 1 105 ? 14.903 0.039 -35.636 1.00 90.25 105 ARG A N 1
ATOM 774 C CA . ARG A 1 105 ? 15.092 1.051 -36.686 1.00 90.25 105 ARG A CA 1
ATOM 775 C C . ARG A 1 105 ? 15.314 2.429 -36.068 1.00 90.25 105 ARG A C 1
ATOM 777 O O . ARG A 1 105 ? 14.658 2.763 -35.081 1.00 90.25 105 ARG A O 1
ATOM 784 N N . ALA A 1 106 ? 16.190 3.226 -36.672 1.00 88.38 106 ALA A N 1
ATOM 785 C CA . ALA A 1 106 ? 16.451 4.584 -36.219 1.00 88.38 106 ALA A CA 1
ATOM 786 C C . ALA A 1 106 ? 15.146 5.383 -36.072 1.00 88.38 106 ALA A C 1
ATOM 788 O O . ALA A 1 106 ? 14.203 5.224 -36.852 1.00 88.38 106 ALA A O 1
ATOM 789 N N . CYS A 1 107 ? 15.101 6.236 -35.053 1.00 88.62 107 CYS A N 1
ATOM 790 C CA . CYS A 1 107 ? 13.965 7.118 -34.831 1.00 88.62 107 CYS A CA 1
ATOM 791 C C . CYS A 1 107 ? 13.794 8.100 -35.987 1.00 88.62 107 CYS A C 1
ATOM 793 O O . CYS A 1 107 ? 14.773 8.531 -36.600 1.00 88.62 107 CYS A O 1
ATOM 795 N N . SER A 1 108 ? 12.543 8.461 -36.277 1.00 89.94 108 SER A N 1
ATOM 796 C CA . SER A 1 108 ? 12.257 9.374 -37.379 1.00 89.94 108 SER A CA 1
ATOM 797 C C . SER A 1 108 ? 12.902 10.745 -37.122 1.00 89.94 108 SER A C 1
ATOM 799 O O . SER A 1 108 ? 12.741 11.304 -36.032 1.00 89.94 108 SER A O 1
ATOM 801 N N . PRO A 1 109 ? 13.592 11.341 -38.113 1.00 86.88 109 PRO A N 1
ATOM 802 C CA . PRO A 1 109 ? 14.142 12.692 -37.987 1.00 86.88 109 PRO A CA 1
ATOM 803 C C . PRO A 1 109 ? 13.040 13.758 -37.861 1.00 86.88 109 PRO A C 1
ATOM 805 O O . PRO A 1 109 ? 13.307 14.888 -37.465 1.00 86.88 109 PRO A O 1
ATOM 808 N N . LEU A 1 110 ? 11.790 13.391 -38.162 1.00 89.56 110 LEU A N 1
ATOM 809 C CA . LEU A 1 110 ? 10.598 14.229 -38.035 1.00 89.56 110 LEU A CA 1
ATOM 810 C C . LEU A 1 110 ? 10.024 14.245 -36.609 1.00 89.56 110 LEU A C 1
ATOM 812 O O . LEU A 1 110 ? 8.895 14.681 -36.398 1.00 89.56 110 LEU A O 1
ATOM 816 N N . CYS A 1 111 ? 10.775 13.762 -35.623 1.00 89.62 111 CYS A N 1
ATOM 817 C CA . CYS A 1 111 ? 10.381 13.791 -34.223 1.00 89.62 111 CYS A CA 1
ATOM 818 C C . CYS A 1 111 ? 11.014 14.986 -33.519 1.00 89.62 111 CYS A C 1
ATOM 820 O O . CYS A 1 111 ? 12.230 15.061 -33.341 1.00 89.62 111 CYS A O 1
ATOM 822 N N . ARG A 1 112 ? 10.181 15.920 -33.059 1.00 92.69 112 ARG A N 1
ATOM 823 C CA . ARG A 1 112 ? 10.628 17.007 -32.190 1.00 92.69 112 ARG A CA 1
ATOM 824 C C . ARG A 1 112 ? 10.574 16.526 -30.743 1.00 92.69 112 ARG A C 1
ATOM 826 O O . ARG A 1 112 ? 9.489 16.414 -30.171 1.00 92.69 112 ARG A O 1
ATOM 833 N N . VAL A 1 113 ? 11.744 16.268 -30.164 1.00 92.50 113 VAL A N 1
ATOM 834 C CA . VAL A 1 113 ? 11.894 15.846 -28.765 1.00 92.50 113 VAL A CA 1
ATOM 835 C C . VAL A 1 113 ? 12.478 16.956 -27.899 1.00 92.50 113 VAL A C 1
ATOM 837 O O . VAL A 1 113 ? 13.391 17.667 -28.316 1.00 92.50 113 VAL A O 1
ATOM 840 N N . THR A 1 114 ? 11.965 17.109 -26.682 1.00 95.06 114 THR A N 1
ATOM 841 C CA . THR A 1 114 ? 12.581 17.974 -25.665 1.00 95.06 114 THR A CA 1
ATOM 842 C C . THR A 1 114 ? 13.546 17.172 -24.791 1.00 95.06 114 THR A C 1
ATOM 844 O O . THR A 1 114 ? 13.454 15.939 -24.740 1.00 95.06 114 THR A O 1
ATOM 847 N N . PRO A 1 115 ? 14.438 17.840 -24.037 1.00 95.88 115 PRO A N 1
ATOM 848 C CA . PRO A 1 115 ? 15.118 17.198 -22.922 1.00 95.88 115 PRO A CA 1
ATOM 849 C C . PRO A 1 115 ? 14.110 16.585 -21.943 1.00 95.88 115 PRO A C 1
ATOM 851 O O . PRO A 1 115 ? 12.973 17.056 -21.820 1.00 95.88 115 PRO A O 1
ATOM 854 N N . TRP A 1 116 ? 14.542 15.541 -21.243 1.00 95.62 116 TRP A N 1
ATOM 855 C CA . TRP A 1 116 ? 13.773 14.954 -20.155 1.00 95.62 116 TRP A CA 1
ATOM 856 C C . TRP A 1 116 ? 13.575 15.945 -19.008 1.00 95.62 116 TRP A C 1
ATOM 858 O O . TRP A 1 116 ? 14.475 16.715 -18.666 1.00 95.62 116 TRP A O 1
ATOM 868 N N . SER A 1 117 ? 12.410 15.875 -18.370 1.00 96.94 117 SER A N 1
ATOM 869 C CA . SER A 1 117 ? 12.172 16.499 -17.078 1.00 96.94 117 SER A CA 1
ATOM 870 C C . SER A 1 117 ? 13.094 15.902 -16.012 1.00 96.94 117 SER A C 1
ATOM 872 O O . SER A 1 117 ? 13.693 14.834 -16.178 1.00 96.94 117 SER A O 1
ATOM 874 N N . ARG A 1 118 ? 13.145 16.560 -14.852 1.00 97.38 118 ARG A N 1
ATOM 875 C CA . ARG A 1 118 ? 13.651 15.908 -13.640 1.00 97.38 118 ARG A CA 1
ATOM 876 C C . ARG A 1 118 ? 12.776 14.695 -13.306 1.00 97.38 118 ARG A C 1
ATOM 878 O O . ARG A 1 118 ? 11.589 14.676 -13.642 1.00 97.38 118 ARG A O 1
ATOM 885 N N . TRP A 1 119 ? 13.379 13.704 -12.656 1.00 96.62 119 TRP A N 1
ATOM 886 C CA . TRP A 1 119 ? 12.648 12.583 -12.075 1.00 96.62 119 TRP A CA 1
ATOM 887 C C . TRP A 1 119 ? 11.670 13.083 -11.013 1.00 96.62 119 TRP A C 1
ATOM 889 O O . TRP A 1 119 ? 11.986 13.998 -10.248 1.00 96.62 119 TRP A O 1
ATOM 899 N N . SER A 1 120 ? 10.488 12.476 -10.971 1.00 95.62 120 SER A N 1
ATOM 900 C CA . SER A 1 120 ? 9.555 12.634 -9.864 1.00 95.62 120 SER A CA 1
ATOM 901 C C . SER A 1 120 ? 10.186 12.114 -8.567 1.00 95.62 120 SER A C 1
ATOM 903 O O . SER A 1 120 ? 11.093 11.278 -8.613 1.00 95.62 120 SER A O 1
ATOM 905 N N . PRO A 1 121 ? 9.685 12.532 -7.393 1.00 93.31 121 PRO A N 1
ATOM 906 C CA . PRO A 1 121 ? 9.926 11.765 -6.179 1.00 93.31 121 PRO A CA 1
ATOM 907 C C . PRO A 1 121 ? 9.464 10.309 -6.361 1.00 93.31 121 PRO A C 1
ATOM 909 O O . PRO A 1 121 ? 8.647 10.000 -7.239 1.00 93.31 121 PRO A O 1
ATOM 912 N N . CYS A 1 122 ? 10.006 9.422 -5.527 1.00 93.06 122 CYS A N 1
ATOM 913 C CA . CYS A 1 122 ? 9.573 8.031 -5.465 1.00 93.06 122 CYS A CA 1
ATOM 914 C C . CYS A 1 122 ? 8.076 7.983 -5.122 1.00 93.06 122 CYS A C 1
ATOM 916 O O . CYS A 1 122 ? 7.610 8.735 -4.266 1.00 93.06 122 CYS A O 1
ATOM 918 N N . SER A 1 123 ? 7.322 7.110 -5.790 1.00 91.62 123 SER A N 1
ATOM 919 C CA . SER A 1 123 ? 5.874 6.975 -5.590 1.00 91.62 123 SER A CA 1
ATOM 920 C C . SER A 1 123 ? 5.502 6.534 -4.176 1.00 91.62 123 SER A C 1
ATOM 922 O O . SER A 1 123 ? 4.364 6.726 -3.766 1.00 91.62 123 SER A O 1
ATOM 924 N N . GLN A 1 124 ? 6.455 5.936 -3.457 1.00 85.19 124 GLN A N 1
ATOM 925 C CA . GLN A 1 124 ? 6.325 5.513 -2.071 1.00 85.19 124 GLN A CA 1
ATOM 926 C C . GLN A 1 124 ? 7.271 6.313 -1.180 1.00 85.19 124 GLN A C 1
ATOM 928 O O . GLN A 1 124 ? 8.309 6.797 -1.626 1.00 85.19 124 GLN A O 1
ATOM 933 N N . THR A 1 125 ? 6.935 6.406 0.103 1.00 82.25 125 THR A N 1
ATOM 934 C CA . THR A 1 125 ? 7.772 7.030 1.141 1.00 82.25 125 THR A CA 1
ATOM 935 C C . THR A 1 125 ? 8.743 6.045 1.798 1.00 82.25 125 THR A C 1
ATOM 937 O O . THR A 1 125 ? 9.692 6.458 2.462 1.00 82.25 125 THR A O 1
ATOM 940 N N . CYS A 1 126 ? 8.532 4.744 1.600 1.00 83.19 126 CYS A N 1
ATOM 941 C CA . CYS A 1 126 ? 9.367 3.654 2.087 1.00 83.19 126 CYS A CA 1
ATOM 942 C C . CYS A 1 126 ? 9.230 2.432 1.163 1.00 83.19 126 CYS A C 1
ATOM 944 O O . CYS A 1 126 ? 8.293 2.330 0.372 1.00 83.19 126 CYS A O 1
ATOM 946 N N . GLY A 1 127 ? 10.156 1.483 1.267 1.00 83.88 127 GLY A N 1
ATOM 947 C CA . GLY A 1 127 ? 10.154 0.259 0.474 1.00 83.88 127 GLY A CA 1
ATOM 948 C C . GLY A 1 127 ? 10.412 0.509 -1.013 1.00 83.88 127 GLY A C 1
ATOM 949 O O . GLY A 1 127 ? 11.185 1.391 -1.383 1.00 83.88 127 GLY A O 1
ATOM 950 N N . ARG A 1 128 ? 9.794 -0.311 -1.870 1.00 88.50 128 ARG A N 1
ATOM 951 C CA . ARG A 1 128 ? 9.925 -0.205 -3.329 1.00 88.50 128 ARG A CA 1
ATOM 952 C C . ARG A 1 128 ? 8.828 0.680 -3.899 1.00 88.50 128 ARG A C 1
ATOM 954 O O . ARG A 1 128 ? 7.651 0.413 -3.667 1.00 88.50 128 ARG A O 1
ATOM 961 N N . GLY A 1 129 ? 9.213 1.678 -4.679 1.00 91.00 129 GLY A N 1
ATOM 962 C CA . GLY A 1 129 ? 8.298 2.506 -5.458 1.00 91.00 129 GLY A CA 1
ATOM 963 C C . GLY A 1 129 ? 8.802 2.698 -6.882 1.00 91.00 129 GLY A C 1
ATOM 964 O O . GLY A 1 129 ? 9.754 2.047 -7.308 1.00 91.00 129 GLY A O 1
ATOM 965 N N . GLN A 1 130 ? 8.186 3.631 -7.602 1.00 94.38 130 GLN A N 1
ATOM 966 C CA . GLN A 1 130 ? 8.658 4.079 -8.907 1.00 94.38 130 GLN A CA 1
ATOM 967 C C . GLN A 1 130 ? 8.836 5.587 -8.942 1.00 94.38 130 GLN A C 1
ATOM 969 O O . GLN A 1 130 ? 8.038 6.336 -8.383 1.00 94.38 130 GLN A O 1
ATOM 974 N N . MET A 1 131 ? 9.867 6.036 -9.646 1.00 95.25 131 MET A N 1
ATOM 975 C CA . MET A 1 131 ? 9.988 7.421 -10.079 1.00 95.25 131 MET A CA 1
ATOM 976 C C . MET A 1 131 ? 9.829 7.488 -11.591 1.00 95.25 131 MET A C 1
ATOM 978 O O . MET A 1 131 ? 10.206 6.567 -12.314 1.00 95.25 131 MET A O 1
ATOM 982 N N . SER A 1 132 ? 9.244 8.579 -12.072 1.00 96.25 132 SER A N 1
ATOM 983 C CA . SER A 1 132 ? 8.989 8.780 -13.494 1.00 96.25 132 SER A CA 1
ATOM 984 C C . SER A 1 132 ? 9.466 10.143 -13.965 1.00 96.25 132 SER A C 1
ATOM 986 O O . SER A 1 132 ? 9.504 11.103 -13.198 1.00 96.25 132 SER A O 1
ATOM 988 N N . ARG A 1 133 ? 9.848 10.229 -15.234 1.00 96.69 133 ARG A N 1
ATOM 989 C CA . ARG A 1 133 ? 10.159 11.487 -15.914 1.00 96.69 133 ARG A CA 1
ATOM 990 C C . ARG A 1 133 ? 9.452 11.530 -17.255 1.00 96.69 133 ARG A C 1
ATOM 992 O O . ARG A 1 133 ? 9.080 10.497 -17.814 1.00 96.69 133 ARG A O 1
ATOM 999 N N . THR A 1 134 ? 9.246 12.739 -17.752 1.00 96.50 134 THR A N 1
ATOM 1000 C CA . THR A 1 134 ? 8.517 12.986 -18.997 1.00 96.50 134 THR A CA 1
ATOM 1001 C C . THR A 1 134 ? 9.297 13.935 -19.892 1.00 96.50 134 THR A C 1
ATOM 1003 O O . THR A 1 134 ? 10.102 14.739 -19.424 1.00 96.50 134 THR A O 1
ATOM 1006 N N . ARG A 1 135 ? 9.089 13.832 -21.197 1.00 94.94 135 ARG A N 1
ATOM 1007 C CA . ARG A 1 135 ? 9.537 14.791 -22.209 1.00 94.94 135 ARG A CA 1
ATOM 1008 C C . ARG A 1 135 ? 8.408 14.984 -23.206 1.00 94.94 135 ARG A C 1
ATOM 1010 O O . ARG A 1 135 ? 7.496 14.177 -23.265 1.00 94.94 135 ARG A O 1
ATOM 1017 N N . THR A 1 136 ? 8.479 16.016 -24.032 1.00 94.25 136 THR A N 1
ATOM 1018 C CA . THR A 1 136 ? 7.615 16.081 -25.213 1.00 94.25 136 THR A CA 1
ATOM 1019 C C . THR A 1 136 ? 8.273 15.292 -26.333 1.00 94.25 136 THR A C 1
ATOM 1021 O O . THR A 1 136 ? 9.453 15.503 -26.613 1.00 94.25 136 THR A O 1
ATOM 1024 N N . SER A 1 137 ? 7.513 14.409 -26.976 1.00 93.00 137 SER A N 1
ATOM 1025 C CA . SER A 1 137 ? 7.902 13.722 -28.207 1.00 93.00 137 SER A CA 1
ATOM 1026 C C . SER A 1 137 ? 6.799 13.921 -29.237 1.00 93.00 137 SER A C 1
ATOM 1028 O O . SER A 1 137 ? 5.744 13.297 -29.159 1.00 93.00 137 SER A O 1
ATOM 1030 N N . ARG A 1 138 ? 6.995 14.869 -30.156 1.00 91.38 138 ARG A N 1
ATOM 1031 C CA . ARG A 1 138 ? 5.982 15.229 -31.151 1.00 91.38 138 ARG A CA 1
ATOM 1032 C C . ARG A 1 138 ? 6.399 14.736 -32.525 1.00 91.38 138 ARG A C 1
ATOM 1034 O O . ARG A 1 138 ? 7.404 15.198 -33.065 1.00 91.38 138 ARG A O 1
ATOM 1041 N N . ALA A 1 139 ? 5.576 13.867 -33.095 1.00 90.81 139 ALA A N 1
ATOM 1042 C CA . ALA A 1 139 ? 5.621 13.522 -34.503 1.00 90.81 139 ALA A CA 1
ATOM 1043 C C . ALA A 1 139 ? 5.183 14.728 -35.351 1.00 90.81 139 ALA A C 1
ATOM 1045 O O . ALA A 1 139 ? 4.136 15.328 -35.091 1.00 90.81 139 ALA A O 1
ATOM 1046 N N . LEU A 1 140 ? 6.001 15.117 -36.330 1.00 89.94 140 LEU A N 1
ATOM 1047 C CA . LEU A 1 140 ? 5.610 16.118 -37.328 1.00 89.94 140 LEU A CA 1
ATOM 1048 C C . LEU A 1 140 ? 4.733 15.509 -38.432 1.00 89.94 140 LEU A C 1
ATOM 1050 O O . LEU A 1 140 ? 3.973 16.244 -39.047 1.00 89.94 140 LEU A O 1
ATOM 1054 N N . GLU A 1 141 ? 4.790 14.187 -38.616 1.00 88.81 141 GLU A N 1
ATOM 1055 C CA . GLU A 1 141 ? 4.011 13.422 -39.596 1.00 88.81 141 GLU A CA 1
ATOM 1056 C C . GLU A 1 141 ? 3.365 12.187 -38.941 1.00 88.81 141 GLU A C 1
ATOM 1058 O O . GLU A 1 141 ? 3.949 11.645 -37.997 1.00 88.81 141 GLU A O 1
ATOM 1063 N N . PRO A 1 142 ? 2.213 11.694 -39.434 1.00 82.19 142 PRO A N 1
ATOM 1064 C CA . PRO A 1 142 ? 1.479 10.580 -38.820 1.00 82.19 142 PRO A CA 1
ATOM 1065 C C . PRO A 1 142 ? 2.283 9.275 -38.693 1.00 82.19 142 PRO A C 1
ATOM 1067 O O . PRO A 1 142 ? 2.141 8.568 -37.699 1.00 82.19 142 PRO A O 1
ATOM 1070 N N . ASP A 1 143 ? 3.160 8.981 -39.660 1.00 83.06 143 ASP A N 1
ATOM 1071 C CA . ASP A 1 143 ? 3.934 7.728 -39.724 1.00 83.06 143 ASP A CA 1
ATOM 1072 C C . ASP A 1 143 ? 5.309 7.811 -39.032 1.00 83.06 143 ASP A C 1
ATOM 1074 O O . ASP A 1 143 ? 6.138 6.897 -39.124 1.00 83.06 143 ASP A O 1
ATOM 1078 N N . ALA A 1 144 ? 5.603 8.920 -38.346 1.00 85.12 144 ALA A N 1
ATOM 1079 C CA . ALA A 1 144 ? 6.886 9.106 -37.685 1.00 85.12 144 ALA A CA 1
ATOM 1080 C C . ALA A 1 144 ? 6.981 8.264 -36.399 1.00 85.12 144 ALA A C 1
ATOM 1082 O O . ALA A 1 144 ? 6.345 8.553 -35.388 1.00 85.12 144 ALA A O 1
ATOM 1083 N N . PHE A 1 145 ? 7.852 7.250 -36.412 1.00 86.62 145 PHE A N 1
ATOM 1084 C CA . PHE A 1 145 ? 8.213 6.493 -35.210 1.00 86.62 145 PHE A CA 1
ATOM 1085 C C . PHE A 1 145 ? 9.099 7.345 -34.303 1.00 86.62 145 PHE A C 1
ATOM 1087 O O . PHE A 1 145 ? 10.300 7.494 -34.552 1.00 86.62 145 PHE A O 1
ATOM 1094 N N . CYS A 1 146 ? 8.480 7.921 -33.275 1.00 89.75 146 CYS A N 1
ATOM 1095 C CA . CYS A 1 146 ? 9.145 8.803 -32.330 1.00 89.75 146 CYS A CA 1
ATOM 1096 C C . CYS A 1 146 ? 9.533 8.098 -31.032 1.00 89.75 146 CYS A C 1
ATOM 1098 O O . CYS A 1 146 ? 8.815 7.203 -30.588 1.00 89.75 146 CYS A O 1
ATOM 1100 N N . PRO A 1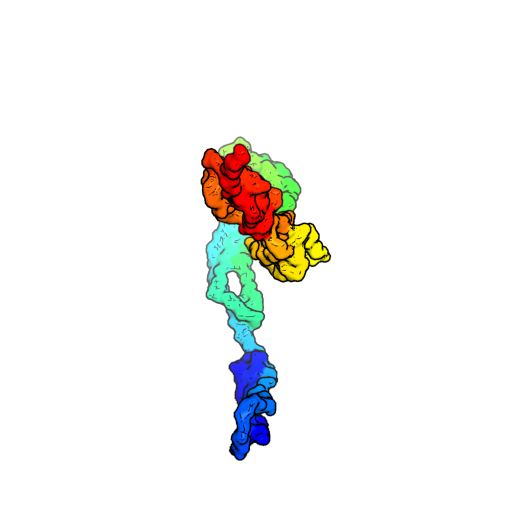 147 ? 10.639 8.527 -30.395 1.00 89.31 147 PRO A N 1
ATOM 1101 C CA . PRO A 1 147 ? 11.028 8.036 -29.079 1.00 89.31 147 PRO A CA 1
ATOM 1102 C C . PRO A 1 147 ? 9.894 8.208 -28.062 1.00 89.31 147 PRO A C 1
ATOM 1104 O O . PRO A 1 147 ? 9.119 9.167 -28.154 1.00 89.31 147 PRO A O 1
ATOM 1107 N N . ARG A 1 148 ? 9.824 7.339 -27.052 1.00 90.75 148 ARG A N 1
ATOM 1108 C CA . ARG A 1 148 ? 8.791 7.438 -26.001 1.00 90.75 148 ARG A CA 1
ATOM 1109 C C . ARG A 1 148 ? 8.945 8.716 -25.177 1.00 90.75 148 ARG A C 1
ATOM 1111 O O . ARG A 1 148 ? 10.047 9.233 -24.983 1.00 90.75 148 ARG A O 1
ATOM 1118 N N . ASP A 1 149 ? 7.828 9.238 -24.700 1.00 93.69 149 ASP A N 1
ATOM 1119 C CA . ASP A 1 149 ? 7.709 10.518 -23.999 1.00 93.69 149 ASP A CA 1
ATOM 1120 C C . ASP A 1 149 ? 7.686 10.374 -22.469 1.00 93.69 149 ASP A C 1
ATOM 1122 O O . ASP A 1 149 ? 7.871 11.355 -21.748 1.00 93.69 149 ASP A O 1
ATOM 1126 N N . ARG A 1 150 ? 7.527 9.148 -21.964 1.00 94.06 150 ARG A N 1
ATOM 1127 C CA . ARG A 1 150 ? 7.533 8.815 -20.540 1.00 94.06 150 ARG A CA 1
ATOM 1128 C C . ARG A 1 150 ? 8.503 7.683 -20.243 1.00 94.06 150 ARG A C 1
ATOM 1130 O O . ARG A 1 150 ? 8.590 6.705 -20.980 1.00 94.06 150 ARG A O 1
ATOM 1137 N N . GLU A 1 151 ? 9.184 7.802 -19.113 1.00 92.88 151 GLU A N 1
ATOM 1138 C CA . GLU A 1 151 ? 10.057 6.767 -18.575 1.00 92.88 151 GLU A CA 1
ATOM 1139 C C . GLU A 1 151 ? 9.777 6.585 -17.083 1.00 92.88 151 GLU A C 1
ATOM 1141 O O . GLU A 1 151 ? 9.510 7.560 -16.374 1.00 92.88 151 GLU A O 1
ATOM 1146 N N . ALA A 1 152 ? 9.824 5.340 -16.612 1.00 93.00 152 ALA A N 1
ATOM 1147 C CA . ALA A 1 152 ? 9.662 4.980 -15.211 1.00 93.00 152 ALA A CA 1
ATOM 1148 C C . ALA A 1 152 ? 10.744 3.975 -14.812 1.00 93.00 152 ALA A C 1
ATOM 1150 O O . ALA A 1 152 ? 11.036 3.049 -15.568 1.00 93.00 152 ALA A O 1
ATOM 1151 N N . ILE A 1 153 ? 11.322 4.175 -13.632 1.00 90.38 153 ILE A N 1
ATOM 1152 C CA . ILE A 1 153 ? 12.321 3.285 -13.039 1.00 90.38 153 ILE A CA 1
ATOM 1153 C C . ILE A 1 153 ? 11.964 3.009 -11.586 1.00 90.38 153 ILE A C 1
ATOM 1155 O O . ILE A 1 153 ? 11.330 3.832 -10.915 1.00 90.38 153 ILE A O 1
ATOM 1159 N N . ASP A 1 154 ? 12.393 1.850 -11.103 1.00 90.88 154 ASP A N 1
ATOM 1160 C CA . ASP A 1 154 ? 12.182 1.459 -9.718 1.00 90.88 154 ASP A CA 1
ATOM 1161 C C . ASP A 1 154 ? 13.109 2.257 -8.784 1.00 90.88 154 ASP A C 1
ATOM 1163 O O . ASP A 1 154 ? 14.273 2.525 -9.096 1.00 90.88 154 ASP A O 1
ATOM 1167 N N . CYS A 1 155 ? 12.580 2.643 -7.624 1.00 90.44 155 CYS A N 1
ATOM 1168 C CA . CYS A 1 155 ? 13.321 3.256 -6.525 1.00 90.44 155 CYS A CA 1
ATOM 1169 C C . CYS A 1 155 ? 13.225 2.369 -5.281 1.00 90.44 155 CYS A C 1
ATOM 1171 O O . CYS A 1 155 ? 12.145 1.900 -4.918 1.00 90.44 155 CYS A O 1
ATOM 1173 N N . GLU A 1 156 ? 14.359 2.165 -4.609 1.00 88.56 156 GLU A N 1
ATOM 1174 C CA . GLU A 1 156 ? 14.439 1.426 -3.347 1.00 88.56 156 GLU A CA 1
ATOM 1175 C C . GLU A 1 156 ? 14.749 2.394 -2.201 1.00 88.56 156 GLU A C 1
ATOM 1177 O O . GLU A 1 156 ? 15.845 2.946 -2.099 1.00 88.56 156 GLU A O 1
ATOM 1182 N N . LEU A 1 157 ? 13.757 2.621 -1.343 1.00 84.81 157 LEU A N 1
ATOM 1183 C CA . LEU A 1 157 ? 13.886 3.394 -0.112 1.00 84.81 157 LEU A CA 1
ATOM 1184 C C . LEU A 1 157 ? 14.126 2.466 1.083 1.00 84.81 157 LEU A C 1
ATOM 1186 O O . LEU A 1 157 ? 14.125 1.237 0.968 1.00 84.81 157 LEU A O 1
ATOM 1190 N N . ARG A 1 158 ? 14.309 3.056 2.271 1.00 82.94 158 ARG A N 1
ATOM 1191 C CA . ARG A 1 158 ? 14.358 2.288 3.523 1.00 82.94 158 ARG A CA 1
ATOM 1192 C C . ARG A 1 158 ? 13.111 1.420 3.645 1.00 82.94 158 ARG A C 1
ATOM 1194 O O . ARG A 1 158 ? 12.024 1.858 3.273 1.00 82.94 158 ARG A O 1
ATOM 1201 N N . GLN A 1 159 ? 13.275 0.202 4.156 1.00 79.88 159 GLN A N 1
ATOM 1202 C CA . GLN A 1 159 ? 12.158 -0.718 4.361 1.00 79.88 159 GLN A CA 1
ATOM 1203 C C . GLN A 1 159 ? 11.055 -0.031 5.165 1.00 79.88 159 GLN A C 1
ATOM 1205 O O . GLN A 1 159 ? 11.335 0.706 6.111 1.00 79.88 159 GLN A O 1
ATOM 1210 N N . CYS A 1 160 ? 9.808 -0.244 4.752 1.00 76.00 160 CYS A N 1
ATOM 1211 C CA . CYS A 1 160 ? 8.673 0.275 5.494 1.00 76.00 160 CYS A CA 1
ATOM 1212 C C . CYS A 1 160 ? 8.648 -0.334 6.889 1.00 76.00 160 CYS A C 1
ATOM 1214 O O . CYS A 1 160 ? 8.857 -1.539 7.043 1.00 76.00 160 CYS A O 1
ATOM 1216 N N . ASN A 1 161 ? 8.343 0.495 7.884 1.00 78.19 161 ASN A N 1
ATOM 1217 C CA . ASN A 1 161 ? 8.030 -0.001 9.212 1.00 78.19 161 ASN A CA 1
ATOM 1218 C C . ASN A 1 161 ? 6.779 -0.872 9.096 1.00 78.19 161 ASN A C 1
ATOM 1220 O O . ASN A 1 161 ? 5.684 -0.384 8.818 1.00 78.19 161 ASN A O 1
ATOM 1224 N N . THR A 1 162 ? 6.957 -2.177 9.271 1.00 80.25 162 THR A N 1
ATOM 1225 C CA . THR A 1 162 ? 5.857 -3.145 9.250 1.00 80.25 162 THR A CA 1
ATOM 1226 C C . THR A 1 162 ? 5.062 -3.123 10.546 1.00 80.25 162 THR A C 1
ATOM 1228 O O . THR A 1 162 ? 3.967 -3.669 10.575 1.00 80.25 162 THR A O 1
ATOM 1231 N N . HIS A 1 163 ? 5.576 -2.458 11.583 1.00 82.94 163 HIS A N 1
ATOM 1232 C CA . HIS A 1 163 ? 4.946 -2.345 12.889 1.00 82.94 163 HIS A CA 1
ATOM 1233 C C . HIS A 1 163 ? 4.903 -0.887 13.341 1.00 82.94 163 HIS A C 1
ATOM 1235 O O . HIS A 1 163 ? 5.896 -0.166 13.211 1.00 82.94 163 HIS A O 1
ATOM 1241 N N . CYS A 1 164 ? 3.768 -0.465 13.887 1.00 83.56 164 CYS A N 1
ATOM 1242 C CA . CYS A 1 164 ? 3.672 0.786 14.618 1.00 83.56 164 CYS A CA 1
ATOM 1243 C C . CYS A 1 164 ? 4.325 0.625 15.980 1.00 83.56 164 CYS A C 1
ATOM 1245 O O . CYS A 1 164 ? 4.031 -0.327 16.703 1.00 83.56 164 CYS A O 1
ATOM 1247 N N . ARG A 1 165 ? 5.192 1.575 16.324 1.00 82.62 165 ARG A N 1
ATOM 1248 C CA . ARG A 1 165 ? 5.752 1.687 17.664 1.00 82.62 165 ARG A CA 1
ATOM 1249 C C . ARG A 1 165 ? 5.454 3.041 18.261 1.00 82.62 165 ARG A C 1
ATOM 1251 O O . ARG A 1 165 ? 5.424 4.045 17.551 1.00 82.62 165 ARG A O 1
ATOM 1258 N N . PHE A 1 166 ? 5.249 3.057 19.566 1.00 73.56 166 PHE A N 1
ATOM 1259 C CA . PHE A 1 166 ? 5.133 4.303 20.304 1.00 73.56 166 PHE A CA 1
ATOM 1260 C C . PHE A 1 166 ? 6.535 4.855 20.585 1.00 73.56 166 PHE A C 1
ATOM 1262 O O . PHE A 1 166 ? 7.319 4.219 21.282 1.00 73.56 166 PHE A O 1
ATOM 1269 N N . GLU A 1 167 ? 6.868 6.037 20.055 1.00 67.19 167 GLU A N 1
ATOM 1270 C CA . GLU A 1 167 ? 8.051 6.776 20.536 1.00 67.19 167 GLU A CA 1
ATOM 1271 C C . GLU A 1 167 ? 7.794 7.385 21.921 1.00 67.19 167 GLU A C 1
ATOM 1273 O O . GLU A 1 167 ? 8.703 7.464 22.743 1.00 67.19 167 GLU A O 1
ATOM 1278 N N . LEU A 1 168 ? 6.536 7.751 22.192 1.00 66.06 168 LEU A N 1
ATOM 1279 C CA . LEU A 1 168 ? 6.008 8.133 23.498 1.00 66.06 168 LEU A CA 1
ATOM 1280 C C . LEU A 1 168 ? 4.610 7.524 23.692 1.00 66.06 168 LEU A C 1
ATOM 1282 O O . LEU A 1 168 ? 3.896 7.325 22.702 1.00 66.06 168 LEU A O 1
ATOM 1286 N N . PRO A 1 169 ? 4.201 7.239 24.942 1.00 66.12 169 PRO A N 1
ATOM 1287 C CA . PRO A 1 169 ? 2.902 6.644 25.215 1.00 66.12 169 PRO A CA 1
ATOM 1288 C C . PRO A 1 169 ? 1.767 7.585 24.764 1.00 66.12 169 PRO A C 1
ATOM 1290 O O . PRO A 1 169 ? 1.832 8.781 25.052 1.00 66.12 169 PRO A O 1
ATOM 1293 N N . PRO A 1 170 ? 0.731 7.095 24.057 1.00 71.88 170 PRO A N 1
ATOM 1294 C CA . PRO A 1 170 ? -0.357 7.947 23.595 1.00 71.88 170 PRO A CA 1
ATOM 1295 C C . PRO A 1 170 ? -1.224 8.396 24.777 1.00 71.88 170 PRO A C 1
ATOM 1297 O O . PRO A 1 170 ? -1.764 7.568 25.505 1.00 71.88 170 PRO A O 1
ATOM 1300 N N . GLU A 1 171 ? -1.393 9.707 24.942 1.00 78.56 171 GLU A N 1
ATOM 1301 C CA . GLU A 1 171 ? -2.271 10.285 25.964 1.00 78.56 171 GLU A CA 1
ATOM 1302 C C . GLU A 1 171 ? -3.720 10.318 25.456 1.00 78.56 171 GLU A C 1
ATOM 1304 O O . GLU A 1 171 ? -4.178 11.298 24.863 1.00 78.56 171 GLU A O 1
ATOM 1309 N N . ILE A 1 172 ? -4.450 9.218 25.655 1.00 85.19 172 ILE A N 1
ATOM 1310 C CA . ILE A 1 172 ? -5.900 9.168 25.429 1.00 85.19 172 ILE A CA 1
ATOM 1311 C C . ILE A 1 172 ? -6.594 9.335 26.790 1.00 85.19 172 ILE A C 1
ATOM 1313 O O . ILE A 1 172 ? -6.400 8.493 27.668 1.00 85.19 172 ILE A O 1
ATOM 1317 N N . PRO A 1 173 ? -7.410 10.387 26.996 1.00 87.56 173 PRO A N 1
ATOM 1318 C CA . PRO A 1 173 ? -8.135 10.577 28.250 1.00 87.56 173 PRO A CA 1
ATOM 1319 C C . PRO A 1 173 ? -8.995 9.358 28.602 1.00 87.56 173 PRO A C 1
ATOM 1321 O O . PRO A 1 173 ? -9.721 8.854 27.743 1.00 87.56 173 PRO A O 1
ATOM 1324 N N . HIS A 1 174 ? -8.925 8.916 29.862 1.00 88.62 174 HIS A N 1
ATOM 1325 C CA . HIS A 1 174 ? -9.638 7.750 30.408 1.00 88.62 174 HIS A CA 1
ATOM 1326 C C . HIS A 1 174 ? -9.288 6.390 29.783 1.00 88.62 174 HIS A C 1
ATOM 1328 O O . HIS A 1 174 ? -9.989 5.404 30.017 1.00 88.62 174 HIS A O 1
ATOM 1334 N N . ALA A 1 175 ? -8.222 6.304 28.985 1.00 88.62 175 ALA A N 1
ATOM 1335 C CA . ALA A 1 175 ? -7.711 5.029 28.504 1.00 88.62 175 ALA A CA 1
ATOM 1336 C C . ALA A 1 175 ? -6.775 4.389 29.537 1.00 88.62 175 ALA A C 1
ATOM 1338 O O . ALA A 1 175 ? -5.976 5.067 30.182 1.00 88.62 175 ALA A O 1
ATOM 1339 N N . ILE A 1 176 ? -6.833 3.063 29.661 1.00 89.69 176 ILE A N 1
ATOM 1340 C CA . ILE A 1 176 ? -5.932 2.318 30.541 1.00 89.69 176 ILE A CA 1
ATOM 1341 C C . ILE A 1 176 ? -4.564 2.228 29.863 1.00 89.69 176 ILE A C 1
ATOM 1343 O O . ILE A 1 176 ? -4.407 1.550 28.843 1.00 89.69 176 ILE A O 1
ATOM 1347 N N . GLN A 1 177 ? -3.559 2.876 30.455 1.00 86.62 177 GLN A N 1
ATOM 1348 C CA . GLN A 1 177 ? -2.216 2.969 29.879 1.00 86.62 177 GLN A CA 1
ATOM 1349 C C . GLN A 1 177 ? -1.593 1.596 29.600 1.00 86.62 177 GLN A C 1
ATOM 1351 O O . GLN A 1 177 ? -1.012 1.380 28.540 1.00 86.62 177 GLN A O 1
ATOM 1356 N N . GLU A 1 178 ? -1.757 0.643 30.517 1.00 87.31 178 GLU A N 1
ATOM 1357 C CA . GLU A 1 178 ? -1.261 -0.729 30.360 1.00 87.31 178 GLU A CA 1
ATOM 1358 C C . GLU A 1 178 ? -1.882 -1.429 29.147 1.00 87.31 178 GLU A C 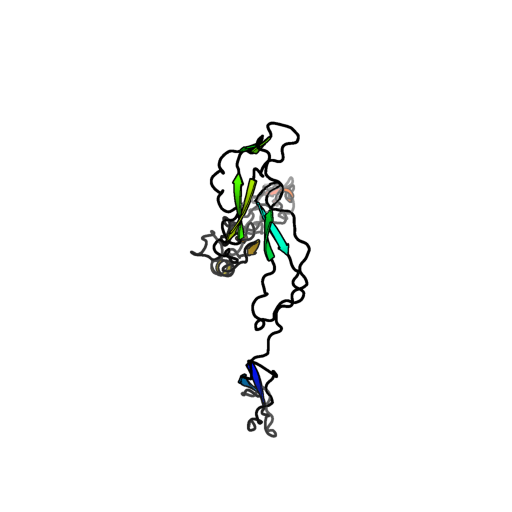1
ATOM 1360 O O . GLU A 1 178 ? -1.188 -2.132 28.415 1.00 87.31 178 GLU A O 1
ATOM 1365 N N . SER A 1 179 ? -3.170 -1.188 28.885 1.00 87.25 179 SER A N 1
ATOM 1366 C CA . SER A 1 179 ? -3.851 -1.733 27.712 1.00 87.25 179 SER A CA 1
ATOM 1367 C C . SER A 1 179 ? -3.377 -1.076 26.417 1.00 87.25 179 SER A C 1
ATOM 1369 O O . SER A 1 179 ? -3.298 -1.762 25.402 1.00 87.25 179 SER A O 1
ATOM 1371 N N . LEU A 1 180 ? -3.049 0.220 26.435 1.00 86.62 180 LEU A N 1
ATOM 1372 C CA . LEU A 1 180 ? -2.483 0.920 25.278 1.00 86.62 180 LEU A CA 1
ATOM 1373 C C . LEU A 1 180 ? -1.080 0.415 24.938 1.00 86.62 180 LEU A C 1
ATOM 1375 O O . LEU A 1 180 ? -0.759 0.249 23.764 1.00 86.62 180 LEU A O 1
ATOM 1379 N N . MET A 1 181 ? -0.264 0.112 25.949 1.00 85.00 181 MET A N 1
ATOM 1380 C CA . MET A 1 181 ? 1.079 -0.444 25.749 1.00 85.00 181 MET A CA 1
ATOM 1381 C C . MET A 1 181 ? 1.050 -1.808 25.042 1.00 85.00 181 MET A C 1
ATOM 1383 O O . MET A 1 181 ? 1.997 -2.135 24.333 1.00 85.00 181 MET A O 1
ATOM 1387 N N . MET A 1 182 ? -0.044 -2.576 25.150 1.00 87.31 182 MET A N 1
ATOM 1388 C CA . MET A 1 182 ? -0.214 -3.832 24.399 1.00 87.31 182 MET A CA 1
ATOM 1389 C C . MET A 1 182 ? -0.358 -3.625 22.885 1.00 87.31 182 MET A C 1
ATOM 1391 O O . MET A 1 182 ? -0.214 -4.582 22.128 1.00 87.31 182 MET A O 1
ATOM 1395 N N . CYS A 1 183 ? -0.632 -2.399 22.431 1.00 86.62 183 CYS A N 1
ATOM 1396 C CA . CYS A 1 183 ? -0.685 -2.072 21.011 1.00 86.62 183 CYS A CA 1
ATOM 1397 C C . CYS A 1 183 ? 0.698 -1.797 20.405 1.00 86.62 183 CYS A C 1
ATOM 1399 O O . CYS A 1 183 ? 0.807 -1.712 19.181 1.00 86.62 183 CYS A O 1
ATOM 1401 N N . ASP A 1 184 ? 1.761 -1.669 21.205 1.00 86.88 184 ASP A N 1
ATOM 1402 C CA . ASP A 1 184 ? 3.109 -1.503 20.661 1.00 86.88 184 ASP A CA 1
ATOM 1403 C C . ASP A 1 184 ? 3.496 -2.715 19.799 1.00 86.88 184 ASP A C 1
ATOM 1405 O O . ASP A 1 184 ? 3.383 -3.866 20.217 1.00 86.88 184 ASP A O 1
ATOM 1409 N N . GLY A 1 185 ? 3.926 -2.468 18.562 1.00 85.12 185 GLY A N 1
ATOM 1410 C CA . GLY A 1 185 ? 4.224 -3.528 17.601 1.00 85.12 185 GLY A CA 1
ATOM 1411 C C . GLY A 1 185 ? 3.051 -3.950 16.707 1.00 85.12 185 GLY A C 1
ATOM 1412 O O . GLY A 1 185 ? 3.198 -4.912 15.952 1.00 85.12 185 GLY A O 1
ATOM 1413 N N . THR A 1 186 ? 1.912 -3.248 16.735 1.00 86.44 186 THR A N 1
ATOM 1414 C CA . THR A 1 186 ? 0.772 -3.530 15.836 1.00 86.44 186 THR A CA 1
ATOM 1415 C C . THR A 1 186 ? 1.209 -3.483 14.370 1.00 86.44 186 THR A C 1
ATOM 1417 O O . THR A 1 186 ? 1.880 -2.539 13.957 1.00 86.44 186 THR A O 1
ATOM 1420 N N . GLU A 1 187 ? 0.835 -4.482 13.571 1.00 86.12 187 GLU A N 1
ATOM 1421 C CA . GLU A 1 187 ? 1.198 -4.548 12.152 1.00 86.12 187 GLU A CA 1
ATOM 1422 C C . GLU A 1 187 ? 0.539 -3.423 11.336 1.00 86.12 187 GLU A C 1
ATOM 1424 O O . GLU A 1 187 ? -0.643 -3.111 11.501 1.00 86.12 187 GLU A O 1
ATOM 1429 N N . SER A 1 188 ? 1.285 -2.815 10.414 1.00 85.69 188 SER A N 1
ATOM 1430 C CA . SER A 1 188 ? 0.758 -1.787 9.514 1.00 85.69 188 SER A CA 1
ATOM 1431 C C . SER A 1 188 ? -0.362 -2.354 8.637 1.00 85.69 188 SER A C 1
ATOM 1433 O O . SER A 1 188 ? -0.157 -3.313 7.901 1.00 85.69 188 SER A O 1
ATOM 1435 N N . GLY A 1 189 ? -1.534 -1.720 8.675 1.00 84.12 189 GLY A N 1
ATOM 1436 C CA . GLY A 1 189 ? -2.771 -2.171 8.031 1.00 84.12 189 GLY A CA 1
ATOM 1437 C C . GLY A 1 189 ? -3.721 -2.921 8.969 1.00 84.12 189 GLY A C 1
ATOM 1438 O O . GLY A 1 189 ? -4.819 -3.279 8.550 1.00 84.12 189 GLY A O 1
ATOM 1439 N N . THR A 1 190 ? -3.325 -3.138 10.225 1.00 88.06 190 THR A N 1
ATOM 1440 C CA . THR A 1 190 ? -4.152 -3.788 11.249 1.00 88.06 190 THR A CA 1
ATOM 1441 C C . THR A 1 190 ? -4.620 -2.803 12.319 1.00 88.06 190 THR A C 1
ATOM 1443 O O . THR A 1 190 ? -4.186 -1.645 12.382 1.00 88.06 190 THR A O 1
ATOM 1446 N N . THR A 1 191 ? -5.554 -3.265 13.148 1.00 89.81 191 THR A N 1
ATOM 1447 C CA . THR A 1 191 ? -6.160 -2.481 14.221 1.00 89.81 191 THR A CA 1
ATOM 1448 C C . THR A 1 191 ? -5.878 -3.102 15.583 1.00 89.81 191 THR A C 1
ATOM 1450 O O . THR A 1 191 ? -5.980 -4.319 15.722 1.00 89.81 191 THR A O 1
ATOM 1453 N N . CYS A 1 192 ? -5.615 -2.278 16.596 1.00 88.06 192 CYS A N 1
ATOM 1454 C CA . CYS A 1 192 ? -5.458 -2.707 17.982 1.00 88.06 192 CYS A CA 1
ATOM 1455 C C . CYS A 1 192 ? -6.597 -2.186 18.864 1.00 88.06 192 CYS A C 1
ATOM 1457 O O . CYS A 1 192 ? -6.920 -0.998 18.852 1.00 88.06 192 CYS A O 1
ATOM 1459 N N . THR A 1 193 ? -7.207 -3.073 19.643 1.00 90.06 193 THR A N 1
ATOM 1460 C CA . THR A 1 193 ? -8.220 -2.720 20.643 1.00 90.06 193 THR A CA 1
ATOM 1461 C C . THR A 1 193 ? -7.564 -2.444 21.990 1.00 90.06 193 THR A C 1
ATOM 1463 O O . THR A 1 193 ? -6.686 -3.196 22.405 1.00 90.06 193 THR A O 1
ATOM 1466 N N . PHE A 1 194 ? -8.036 -1.422 22.697 1.00 89.69 194 PHE A N 1
ATOM 1467 C CA . PHE A 1 194 ? -7.577 -1.057 24.037 1.00 89.69 194 PHE A CA 1
ATOM 1468 C C . PHE A 1 194 ? -8.776 -0.884 24.977 1.00 89.69 194 PHE A C 1
ATOM 1470 O O . PHE A 1 194 ? -9.919 -0.775 24.530 1.00 89.69 194 PHE A O 1
ATOM 1477 N N . ALA A 1 195 ? -8.512 -0.878 26.278 1.00 90.50 195 ALA A N 1
ATOM 1478 C CA . ALA A 1 195 ? -9.513 -0.713 27.318 1.00 90.50 195 ALA A CA 1
ATOM 1479 C C . ALA A 1 195 ? -9.518 0.713 27.889 1.00 90.50 195 ALA A C 1
ATOM 1481 O O . ALA A 1 195 ? -8.481 1.375 27.977 1.00 90.50 195 ALA A O 1
ATOM 1482 N N . CYS A 1 196 ? -10.701 1.153 28.307 1.00 90.12 196 CYS A N 1
ATOM 1483 C CA . CYS A 1 196 ? -10.922 2.400 29.033 1.00 90.12 196 CYS A CA 1
ATOM 1484 C C . CYS A 1 196 ? -11.191 2.114 30.517 1.00 90.12 196 CYS A C 1
ATOM 1486 O O . CYS A 1 196 ? -11.462 0.971 30.888 1.00 90.12 196 CYS A O 1
ATOM 1488 N N . GLU A 1 197 ? -11.119 3.152 31.348 1.00 89.62 197 GLU A N 1
ATOM 1489 C CA . GLU A 1 197 ? -11.505 3.118 32.763 1.00 89.62 197 GLU A CA 1
ATOM 1490 C C . GLU A 1 197 ? -12.945 2.600 32.964 1.00 89.62 197 GLU A C 1
ATOM 1492 O O . GLU A 1 197 ? -13.767 2.566 32.039 1.00 89.62 197 GLU A O 1
ATOM 1497 N N . ASP A 1 198 ? -13.263 2.189 34.194 1.00 84.25 198 ASP A N 1
ATOM 1498 C CA . ASP A 1 198 ? -14.555 1.591 34.528 1.00 84.25 198 ASP A CA 1
ATOM 1499 C C . ASP A 1 198 ? -15.747 2.452 34.081 1.00 84.25 198 ASP A C 1
ATOM 1501 O O . ASP A 1 198 ? -15.847 3.649 34.352 1.00 84.25 198 ASP A O 1
ATOM 1505 N N . GLY A 1 199 ? -16.697 1.812 33.395 1.00 77.62 199 GLY A N 1
ATOM 1506 C CA . GLY A 1 199 ? -17.890 2.476 32.870 1.00 77.62 199 GLY A CA 1
ATOM 1507 C C . GLY A 1 199 ? -17.695 3.207 31.539 1.00 77.62 199 GLY A C 1
ATOM 1508 O O . GLY A 1 199 ? -18.653 3.821 31.062 1.00 77.62 199 GLY A O 1
ATOM 1509 N N . MET A 1 200 ? -16.520 3.104 30.910 1.00 85.81 200 MET A N 1
ATOM 1510 C CA . MET A 1 200 ? -16.241 3.666 29.586 1.00 85.81 200 MET A CA 1
ATOM 1511 C C . MET A 1 200 ? -16.019 2.590 28.509 1.00 85.81 200 MET A C 1
ATOM 1513 O O . MET A 1 200 ? -15.734 1.428 28.810 1.00 85.81 200 MET A O 1
ATOM 1517 N N . GLU A 1 201 ? -16.199 2.974 27.245 1.00 85.81 201 GLU A N 1
ATOM 1518 C CA . GLU A 1 201 ? -15.945 2.174 26.041 1.00 85.81 201 GLU A CA 1
ATOM 1519 C C . GLU A 1 201 ? -15.157 3.018 25.010 1.00 85.81 201 GLU A C 1
ATOM 1521 O O . GLU A 1 201 ? -15.314 4.242 24.971 1.00 85.81 201 GLU A O 1
ATOM 1526 N N . PRO A 1 202 ? -14.277 2.404 24.195 1.00 87.88 202 PRO A N 1
ATOM 1527 C CA . PRO A 1 202 ? -13.524 3.113 23.162 1.00 87.88 202 PRO A CA 1
ATOM 1528 C C . PRO A 1 202 ? -14.372 3.368 21.904 1.00 87.88 202 PRO A C 1
ATOM 1530 O O . PRO A 1 202 ? -15.075 2.474 21.433 1.00 87.88 202 PRO A O 1
ATOM 1533 N N . ASP A 1 203 ? -14.236 4.551 21.296 1.00 87.19 203 ASP A N 1
ATOM 1534 C CA . ASP A 1 203 ? -14.878 4.976 20.027 1.00 87.19 203 ASP A CA 1
ATOM 1535 C C . ASP A 1 203 ? -14.267 4.317 18.771 1.00 87.19 203 ASP A C 1
ATOM 1537 O O . ASP A 1 203 ? -14.204 4.878 17.681 1.00 87.19 203 ASP A O 1
ATOM 1541 N N . GLY A 1 204 ? -13.747 3.104 18.936 1.00 86.44 204 GLY A N 1
ATOM 1542 C CA . GLY A 1 204 ? -13.071 2.341 17.898 1.00 86.44 204 GLY A CA 1
ATOM 1543 C C . GLY A 1 204 ? -11.648 1.935 18.277 1.00 86.44 204 GLY A C 1
ATOM 1544 O O . GLY A 1 204 ? -11.143 2.290 19.344 1.00 86.44 204 GLY A O 1
ATOM 1545 N N . PRO A 1 205 ? -10.994 1.137 17.421 1.00 89.94 205 PRO A N 1
ATOM 1546 C CA . PRO A 1 205 ? -9.640 0.671 17.663 1.00 89.94 205 PRO A CA 1
ATOM 1547 C C . PRO A 1 205 ? -8.592 1.690 17.199 1.00 89.94 205 PRO A C 1
ATOM 1549 O O . PRO A 1 205 ? -8.846 2.564 16.369 1.00 89.94 205 PRO A O 1
ATOM 1552 N N . LEU A 1 206 ? -7.364 1.524 17.680 1.00 88.25 206 LEU A N 1
ATOM 1553 C CA . LEU A 1 206 ? -6.193 2.184 17.117 1.00 88.25 206 LEU A CA 1
ATOM 1554 C C . LEU A 1 206 ? -5.870 1.578 15.751 1.00 88.25 206 LEU A C 1
ATOM 1556 O O . LEU A 1 206 ? -5.763 0.360 15.624 1.00 88.25 206 LEU A O 1
ATOM 1560 N N . VAL A 1 207 ? -5.685 2.416 14.734 1.00 88.75 207 VAL A N 1
ATOM 1561 C CA . VAL A 1 207 ? -5.369 1.970 13.370 1.00 88.75 207 VAL A CA 1
ATOM 1562 C C . VAL A 1 207 ? -3.903 2.256 13.074 1.00 88.75 207 VAL A C 1
ATOM 1564 O O . VAL A 1 207 ? -3.473 3.410 13.130 1.00 88.75 207 VAL A O 1
ATOM 1567 N N . CYS A 1 208 ? -3.143 1.212 12.749 1.00 87.50 208 CYS A N 1
ATOM 1568 C CA . CYS A 1 208 ? -1.737 1.330 12.389 1.00 87.50 208 CYS A CA 1
ATOM 1569 C C . CYS A 1 208 ? -1.583 1.491 10.873 1.00 87.50 208 CYS A C 1
ATOM 1571 O O . CYS A 1 208 ? -1.986 0.608 10.117 1.00 87.50 208 CYS A O 1
ATOM 1573 N N . VAL A 1 209 ? -0.976 2.587 10.405 1.00 83.31 209 VAL A N 1
ATOM 1574 C CA . VAL A 1 209 ? -0.706 2.812 8.975 1.00 83.31 209 VAL A CA 1
ATOM 1575 C C . VAL A 1 209 ? 0.691 3.390 8.788 1.00 83.31 209 VAL A C 1
ATOM 1577 O O . VAL A 1 209 ? 1.008 4.465 9.287 1.00 83.31 209 VAL A O 1
ATOM 1580 N N . GLY A 1 210 ? 1.544 2.680 8.049 1.00 76.44 210 GLY A N 1
ATOM 1581 C CA . GLY A 1 210 ? 2.887 3.153 7.707 1.00 76.44 210 GLY A CA 1
ATOM 1582 C C . GLY A 1 210 ? 3.809 3.308 8.919 1.00 76.44 210 GLY A C 1
ATOM 1583 O O . GLY A 1 210 ? 4.682 4.171 8.914 1.00 76.44 210 GLY A O 1
ATOM 1584 N N . GLY A 1 211 ? 3.598 2.503 9.965 1.00 77.88 211 GLY A N 1
ATOM 1585 C CA . GLY A 1 211 ? 4.366 2.567 11.210 1.00 77.88 211 GLY A CA 1
ATOM 1586 C C . GLY A 1 211 ? 3.941 3.680 12.173 1.00 77.88 211 GLY A C 1
ATOM 1587 O O . GLY A 1 211 ? 4.610 3.870 13.184 1.00 77.88 211 GLY A O 1
ATOM 1588 N N . ILE A 1 212 ? 2.844 4.391 11.891 1.00 80.25 212 ILE A N 1
ATOM 1589 C CA . ILE A 1 212 ? 2.272 5.420 12.767 1.00 80.25 212 ILE A CA 1
ATOM 1590 C C . ILE A 1 212 ? 0.821 5.052 13.103 1.00 80.25 212 ILE A C 1
ATOM 1592 O O . ILE A 1 212 ? 0.050 4.642 12.232 1.00 80.25 212 ILE A O 1
ATOM 1596 N N . PHE A 1 213 ? 0.432 5.216 14.368 1.00 83.25 213 PHE A N 1
ATOM 1597 C CA . PHE A 1 213 ? -0.976 5.162 14.750 1.00 83.25 213 PHE A CA 1
ATOM 1598 C C . PHE A 1 213 ? -1.680 6.439 14.295 1.00 83.25 213 PHE A C 1
ATOM 1600 O O . PHE A 1 213 ? -1.255 7.546 14.630 1.00 83.25 213 PHE A O 1
ATOM 1607 N N . LEU A 1 214 ? -2.761 6.294 13.526 1.00 81.62 214 LEU A N 1
ATOM 1608 C CA . LEU A 1 214 ? -3.612 7.430 13.172 1.00 81.62 214 LEU A CA 1
ATOM 1609 C C . LEU A 1 214 ? -4.201 8.067 14.442 1.00 81.62 214 LEU A C 1
ATOM 1611 O O . LEU A 1 214 ? -4.241 7.433 15.497 1.00 81.62 214 LEU A O 1
ATOM 1615 N N . ARG A 1 215 ? -4.642 9.331 14.343 1.00 72.50 215 ARG A N 1
ATOM 1616 C CA . ARG A 1 215 ? -5.165 10.105 15.483 1.00 72.50 215 ARG A CA 1
ATOM 1617 C C . ARG A 1 215 ? -6.157 9.254 16.289 1.00 72.50 215 ARG A C 1
ATOM 1619 O O . ARG A 1 215 ? -7.147 8.785 15.734 1.00 72.50 215 ARG A O 1
ATOM 1626 N N . GLY A 1 216 ? -5.824 9.030 17.561 1.00 69.56 216 GLY A N 1
ATOM 1627 C CA . GLY A 1 216 ? -6.428 7.977 18.370 1.00 69.56 216 GLY A CA 1
ATOM 1628 C C . GLY A 1 216 ? -7.908 8.211 18.708 1.00 69.56 216 GLY A C 1
ATOM 1629 O O . GLY A 1 216 ? -8.329 9.367 18.837 1.00 69.56 216 GLY A O 1
ATOM 1630 N N . PRO A 1 217 ? -8.688 7.126 18.857 1.00 80.19 217 PRO A N 1
ATOM 1631 C CA . PRO A 1 217 ? -10.076 7.155 19.325 1.00 80.19 217 PRO A CA 1
ATOM 1632 C C . PRO A 1 217 ? -10.171 7.680 20.766 1.00 80.19 217 PRO A C 1
ATOM 1634 O O . PRO A 1 217 ? -9.170 7.802 21.471 1.00 80.19 217 PRO A O 1
ATOM 1637 N N . ARG A 1 218 ? -11.387 8.008 21.209 1.00 87.25 218 ARG A N 1
ATOM 1638 C CA . ARG A 1 218 ? -11.655 8.526 22.561 1.00 87.25 218 ARG A CA 1
ATOM 1639 C C . ARG A 1 218 ? -12.383 7.486 23.401 1.00 87.25 218 ARG A C 1
ATOM 1641 O O . ARG A 1 218 ? -13.129 6.674 22.863 1.00 87.25 218 ARG A O 1
ATOM 1648 N N . CYS A 1 219 ? -12.199 7.544 24.713 1.00 88.06 219 CYS A N 1
ATOM 1649 C CA . CYS A 1 219 ? -13.055 6.831 25.650 1.00 88.06 219 CYS A CA 1
ATOM 1650 C C . CYS A 1 219 ? -14.317 7.659 25.914 1.00 88.06 219 CYS A C 1
ATOM 1652 O O . CYS A 1 219 ? -14.226 8.846 26.231 1.00 88.06 219 CYS A O 1
ATOM 1654 N N . PHE A 1 220 ? -15.487 7.040 25.774 1.00 85.44 220 PHE A N 1
ATOM 1655 C CA . PHE A 1 220 ? -16.779 7.640 26.098 1.00 85.44 220 PHE A CA 1
ATOM 1656 C C . PHE A 1 220 ? -17.496 6.797 27.153 1.00 85.44 220 PHE A C 1
ATOM 1658 O O . PHE A 1 220 ? -17.282 5.590 27.260 1.00 85.44 220 PHE A O 1
ATOM 1665 N N . GLY A 1 221 ? -18.346 7.423 27.968 1.00 84.00 221 GLY A N 1
ATOM 1666 C CA . GLY A 1 221 ? -19.133 6.691 28.959 1.00 84.00 221 GLY A CA 1
ATOM 1667 C C . GLY A 1 221 ? -20.164 5.785 28.284 1.00 84.00 221 GLY A C 1
ATOM 1668 O O . GLY A 1 221 ? -20.832 6.206 27.341 1.00 84.00 221 GLY A O 1
ATOM 1669 N N . ARG A 1 222 ? -20.328 4.557 28.787 1.00 84.69 222 ARG A N 1
ATOM 1670 C CA . ARG A 1 222 ? -21.249 3.557 28.219 1.00 84.69 222 ARG A CA 1
ATOM 1671 C C . ARG A 1 222 ? -22.648 4.128 27.993 1.00 84.69 222 ARG A C 1
ATOM 1673 O O . ARG A 1 222 ? -23.239 4.719 28.900 1.00 84.69 222 ARG A O 1
ATOM 1680 N N . THR A 1 223 ? -23.192 3.903 26.800 1.00 86.19 223 THR A N 1
ATOM 1681 C CA . THR A 1 223 ? -24.555 4.320 26.454 1.00 86.19 223 THR A CA 1
ATOM 1682 C C . THR A 1 223 ? -25.588 3.442 27.154 1.00 86.19 223 THR A C 1
ATOM 1684 O O . THR A 1 223 ? -25.404 2.233 27.338 1.00 86.19 223 THR A O 1
ATOM 1687 N N . CYS A 1 224 ? -26.720 4.029 27.529 1.00 86.81 224 CYS A N 1
ATOM 1688 C CA . CYS A 1 224 ? -27.842 3.282 28.078 1.00 86.81 224 CYS A CA 1
ATOM 1689 C C . CYS A 1 224 ? -28.597 2.574 26.946 1.00 86.81 224 CYS A C 1
ATOM 1691 O O . CYS A 1 224 ? -29.530 3.113 26.355 1.00 86.81 224 CYS A O 1
ATOM 1693 N N . ARG A 1 225 ? -28.171 1.345 26.618 1.00 87.56 225 ARG A N 1
ATOM 1694 C CA . ARG A 1 225 ? -28.665 0.573 25.456 1.00 87.56 225 ARG A CA 1
ATOM 1695 C C . ARG A 1 225 ? -30.158 0.245 25.489 1.00 87.56 225 ARG A C 1
ATOM 1697 O O . ARG A 1 225 ? -30.726 -0.045 24.441 1.00 87.56 225 ARG A O 1
ATOM 1704 N N . GLN A 1 226 ? -30.778 0.248 26.663 1.00 90.88 226 GLN A N 1
ATOM 1705 C CA . GLN A 1 226 ? -32.213 0.029 26.844 1.00 90.88 226 GLN A CA 1
ATOM 1706 C C . GLN A 1 226 ? -32.862 1.300 27.384 1.00 90.88 226 GLN A C 1
ATOM 1708 O O . GLN A 1 226 ? -32.203 2.081 28.063 1.00 90.88 226 GLN A O 1
ATOM 1713 N N . ALA A 1 227 ? -34.141 1.506 27.083 1.00 90.56 227 ALA A N 1
ATOM 1714 C CA . ALA A 1 227 ? -34.927 2.575 27.687 1.00 90.56 227 ALA A CA 1
ATOM 1715 C C . ALA A 1 227 ? -35.164 2.303 29.189 1.00 90.56 227 ALA A C 1
ATOM 1717 O O . ALA A 1 227 ? -35.252 1.134 29.581 1.00 90.56 227 ALA A O 1
ATOM 1718 N N . PRO A 1 228 ? -35.281 3.341 30.038 1.00 91.38 228 PRO A N 1
ATOM 1719 C CA . PRO A 1 228 ? -35.626 3.152 31.443 1.00 91.38 228 PRO A CA 1
ATOM 1720 C C . PRO A 1 228 ? -37.046 2.590 31.564 1.00 91.38 228 PRO A C 1
ATOM 1722 O O . PRO A 1 228 ? -37.954 2.995 30.837 1.00 91.38 228 PRO A O 1
ATOM 1725 N N . VAL A 1 229 ? -37.253 1.666 32.502 1.00 92.00 229 VAL A N 1
ATOM 1726 C CA . VAL A 1 229 ? -38.565 1.056 32.755 1.00 92.00 229 VAL A CA 1
ATOM 1727 C C . VAL A 1 229 ? -39.180 1.707 33.987 1.00 92.00 229 VAL A C 1
ATOM 1729 O O . VAL A 1 229 ? -38.872 1.331 35.114 1.00 92.00 229 VAL A O 1
ATOM 1732 N N . VAL A 1 230 ? -40.064 2.682 33.768 1.00 92.62 230 VAL A N 1
ATOM 1733 C CA . VAL A 1 230 ? -40.797 3.371 34.839 1.00 92.62 230 VAL A CA 1
ATOM 1734 C C . VAL A 1 230 ? -42.286 3.058 34.719 1.00 92.62 230 VAL A C 1
ATOM 1736 O O . VAL A 1 230 ? -42.895 3.241 33.662 1.00 92.62 230 VAL A O 1
ATOM 1739 N N . GLN A 1 231 ? -42.891 2.570 35.803 1.00 93.50 231 GLN A N 1
ATOM 1740 C CA . GLN A 1 231 ? -44.332 2.315 35.843 1.00 93.50 231 GLN A CA 1
ATOM 1741 C C . GLN A 1 231 ? -45.114 3.630 35.756 1.00 93.50 231 GLN A C 1
ATOM 1743 O O . GLN A 1 231 ? -44.692 4.649 36.292 1.00 93.50 231 GLN A O 1
ATOM 1748 N N . ASN A 1 232 ? -46.272 3.602 35.092 1.00 91.25 232 ASN A N 1
ATOM 1749 C CA . ASN A 1 232 ? -47.136 4.773 34.892 1.00 91.25 232 ASN A CA 1
ATOM 1750 C C . ASN A 1 232 ? -46.480 5.934 34.118 1.00 91.25 232 ASN A C 1
ATOM 1752 O O . ASN A 1 232 ? -46.939 7.070 34.215 1.00 91.25 232 ASN A O 1
ATOM 1756 N N . ALA A 1 233 ? -45.465 5.647 33.297 1.00 91.38 233 ALA A N 1
ATOM 1757 C CA . ALA A 1 233 ? -44.829 6.595 32.385 1.00 91.38 233 ALA A CA 1
ATOM 1758 C C . ALA A 1 233 ? -45.146 6.297 30.906 1.00 91.38 233 ALA A C 1
ATOM 1760 O O . ALA A 1 233 ? -45.615 5.208 30.555 1.00 91.38 233 ALA A O 1
ATOM 1761 N N . VAL A 1 234 ? -44.911 7.275 30.028 1.00 91.56 234 VAL A N 1
ATOM 1762 C CA . VAL A 1 234 ? -45.037 7.161 28.565 1.00 91.56 234 VAL A CA 1
ATOM 1763 C C . VAL A 1 234 ? -43.838 7.809 27.865 1.00 91.56 234 VAL A C 1
ATOM 1765 O O . VAL A 1 234 ? -43.223 8.723 28.403 1.00 91.56 234 VAL A O 1
ATOM 1768 N N . GLY A 1 235 ? -43.505 7.342 26.656 1.00 87.38 235 GLY A N 1
ATOM 1769 C CA . GLY A 1 235 ? -42.494 7.979 25.797 1.00 87.38 235 GLY A CA 1
ATOM 1770 C C . GLY A 1 235 ? -41.024 7.629 26.079 1.00 87.38 235 GLY A C 1
ATOM 1771 O O . GLY A 1 235 ? -40.146 8.210 25.452 1.00 87.38 235 GLY A O 1
ATOM 1772 N N . LEU A 1 236 ? -40.736 6.667 26.963 1.00 90.06 236 LEU A N 1
ATOM 1773 C CA . LEU A 1 236 ? -39.362 6.346 27.388 1.00 90.06 236 LEU A CA 1
ATOM 1774 C C . LEU A 1 236 ? -38.502 5.631 26.332 1.00 90.06 236 LEU A C 1
ATOM 1776 O O . LEU A 1 236 ? -37.278 5.668 26.423 1.00 90.06 236 LEU A O 1
ATOM 1780 N N . GLU A 1 237 ? -39.103 5.032 25.299 1.00 91.50 237 GLU A N 1
ATOM 1781 C CA . GLU A 1 237 ? -38.353 4.382 24.208 1.00 91.50 237 GLU A CA 1
ATOM 1782 C C . GLU A 1 237 ? -37.431 5.351 23.452 1.00 91.50 237 GLU A C 1
ATOM 1784 O O . GLU A 1 237 ? -36.386 4.934 22.955 1.00 91.50 237 GLU A O 1
ATOM 1789 N N . ALA A 1 238 ? -37.763 6.649 23.422 1.00 90.12 238 ALA A N 1
ATOM 1790 C CA . ALA A 1 238 ? -36.924 7.683 22.813 1.00 90.12 238 ALA A CA 1
ATOM 1791 C C . ALA A 1 238 ? -35.569 7.862 23.524 1.00 90.12 238 ALA A C 1
ATOM 1793 O O . ALA A 1 238 ? -34.649 8.441 22.956 1.00 90.12 238 ALA A O 1
ATOM 1794 N N . CYS A 1 239 ? -35.434 7.352 24.750 1.00 89.94 239 CYS A N 1
ATOM 1795 C CA . CYS A 1 239 ? -34.212 7.452 25.539 1.00 89.94 239 CYS A CA 1
ATOM 1796 C C . CYS A 1 239 ? -33.231 6.298 25.303 1.00 89.94 239 CYS A C 1
ATOM 1798 O O . CYS A 1 239 ? -32.141 6.282 25.871 1.00 89.94 239 CYS A O 1
ATOM 1800 N N . ARG A 1 240 ? -33.587 5.315 24.471 1.00 92.00 240 ARG A N 1
ATOM 1801 C CA . ARG A 1 240 ? -32.710 4.190 24.148 1.00 92.00 240 ARG A CA 1
ATOM 1802 C C . ARG A 1 240 ? -31.439 4.668 23.432 1.00 92.00 240 ARG A C 1
ATOM 1804 O O . ARG A 1 240 ? -31.516 5.331 22.406 1.00 92.00 240 ARG A O 1
ATOM 1811 N N . GLY A 1 241 ? -30.275 4.249 23.924 1.00 87.38 241 GLY A N 1
ATOM 1812 C CA . GLY A 1 241 ? -28.974 4.516 23.301 1.00 87.38 241 GLY A CA 1
ATOM 1813 C C . GLY A 1 241 ? -28.366 5.876 23.642 1.00 87.38 241 GLY A C 1
ATOM 1814 O O . GLY A 1 241 ? -27.367 6.245 23.035 1.00 87.38 241 GLY A O 1
ATOM 1815 N N . LEU A 1 242 ? -28.937 6.608 24.602 1.00 87.69 242 LEU A N 1
ATOM 1816 C CA . LEU A 1 242 ? -28.389 7.887 25.042 1.00 87.69 242 LEU A CA 1
ATOM 1817 C C . LEU A 1 242 ? -27.035 7.726 25.766 1.00 87.69 242 LEU A C 1
ATOM 1819 O O . LEU A 1 242 ? -26.783 6.720 26.438 1.00 87.69 242 LEU A O 1
ATOM 1823 N N . GLU A 1 243 ? -26.162 8.725 25.610 1.00 85.06 243 GLU A N 1
ATOM 1824 C CA . GLU A 1 243 ? -24.813 8.768 26.191 1.00 85.06 243 GLU A CA 1
ATOM 1825 C C . GLU A 1 243 ? -24.839 8.894 27.719 1.00 85.06 243 GLU A C 1
ATOM 1827 O O . GLU A 1 243 ? -25.750 9.486 28.304 1.00 85.06 243 GLU A O 1
ATOM 1832 N N . SER A 1 244 ? -23.815 8.360 28.387 1.00 85.25 244 SER A N 1
ATOM 1833 C CA . SER A 1 244 ? -23.640 8.569 29.827 1.00 85.25 244 SER A CA 1
ATOM 1834 C C . SER A 1 244 ? -23.550 10.068 30.150 1.00 85.25 244 SER A C 1
ATOM 1836 O O . SER A 1 244 ? -22.828 10.809 29.491 1.00 85.25 244 SER A O 1
ATOM 1838 N N . GLY A 1 245 ? -24.282 10.517 31.168 1.00 84.06 245 GLY A N 1
ATOM 1839 C CA . GLY A 1 245 ? -24.419 11.921 31.566 1.00 84.06 245 GLY A CA 1
ATOM 1840 C C . GLY A 1 245 ? -25.641 12.630 30.976 1.00 84.06 245 GLY A C 1
ATOM 1841 O O . GLY A 1 245 ? -25.968 13.731 31.415 1.00 84.06 245 GLY A O 1
ATOM 1842 N N . THR A 1 246 ? -26.346 12.012 30.025 1.00 88.56 246 THR A N 1
ATOM 1843 C CA . THR A 1 246 ? -27.584 12.574 29.467 1.00 88.56 246 THR A CA 1
ATOM 1844 C C . THR A 1 246 ? -28.794 12.304 30.362 1.00 88.56 246 THR A C 1
ATOM 1846 O O . THR A 1 246 ? -28.899 11.263 31.019 1.00 88.56 246 THR A O 1
ATOM 1849 N N . THR A 1 247 ? -29.735 13.246 30.356 1.00 91.69 247 THR A N 1
ATOM 1850 C CA . THR A 1 247 ? -31.002 13.151 31.085 1.00 91.69 247 THR A CA 1
ATOM 1851 C C . THR A 1 247 ? -32.137 12.814 30.117 1.00 91.69 247 THR A C 1
ATOM 1853 O O . THR A 1 247 ? -32.328 13.492 29.110 1.00 91.69 247 THR A O 1
ATOM 1856 N N . CYS A 1 248 ? -32.901 11.771 30.425 1.00 92.62 248 CYS A N 1
ATOM 1857 C CA . CYS A 1 248 ? -34.088 11.335 29.699 1.00 92.62 248 CYS A CA 1
ATOM 1858 C C . CYS A 1 248 ? -35.332 12.021 30.267 1.00 92.62 248 CYS A C 1
ATOM 1860 O O . CYS A 1 248 ? -35.602 11.921 31.460 1.00 92.62 248 CYS A O 1
ATOM 1862 N N . LEU A 1 249 ? -36.121 12.684 29.422 1.00 92.62 249 LEU A N 1
ATOM 1863 C CA . LEU A 1 249 ? -37.336 13.366 29.864 1.00 92.62 249 LEU A CA 1
ATOM 1864 C C . LEU A 1 249 ? -38.434 12.356 30.243 1.00 92.62 249 LEU A C 1
ATOM 1866 O O . LEU A 1 249 ? -38.993 11.677 29.380 1.00 92.62 249 LEU A O 1
ATOM 1870 N N . LEU A 1 250 ? -38.791 12.298 31.527 1.00 93.38 250 LEU A N 1
ATOM 1871 C CA . LEU A 1 250 ? -39.857 11.443 32.043 1.00 93.38 250 LEU A CA 1
ATOM 1872 C C . LEU A 1 250 ? -41.212 12.153 31.962 1.00 93.38 250 LEU A C 1
ATOM 1874 O O . LEU A 1 250 ? -41.402 13.239 32.515 1.00 93.38 250 LEU A O 1
ATOM 1878 N N . THR A 1 251 ? -42.183 11.499 31.320 1.00 93.25 251 THR A N 1
ATOM 1879 C CA . THR A 1 251 ? -43.580 11.954 31.264 1.00 93.25 251 THR A CA 1
ATOM 1880 C C . THR A 1 251 ? -44.487 10.925 31.939 1.00 93.25 251 THR A C 1
ATOM 1882 O O . THR A 1 251 ? -44.666 9.818 31.428 1.00 93.25 251 THR A O 1
ATOM 1885 N N . CYS A 1 252 ? -45.059 11.275 33.094 1.00 93.25 252 CYS A N 1
ATOM 1886 C CA . CYS A 1 252 ? -45.999 10.421 33.825 1.00 93.25 252 CYS A CA 1
ATOM 1887 C C . CYS A 1 252 ? -47.424 10.514 33.258 1.00 93.25 252 CYS A C 1
ATOM 1889 O O . CYS A 1 252 ? -47.820 11.528 32.682 1.00 93.25 252 CYS A O 1
ATOM 1891 N N . ARG A 1 253 ? -48.210 9.448 33.433 1.00 93.12 253 ARG A N 1
ATOM 1892 C CA . ARG A 1 253 ? -49.643 9.416 33.109 1.00 93.12 253 ARG A CA 1
ATOM 1893 C C . ARG A 1 253 ? -50.443 10.304 34.072 1.00 93.12 253 ARG A C 1
ATOM 1895 O O . ARG A 1 253 ? -49.985 10.625 35.166 1.00 93.12 253 ARG A O 1
ATOM 1902 N N . ALA A 1 254 ? -51.657 10.683 33.667 1.00 90.25 254 ALA A N 1
ATOM 1903 C CA . ALA A 1 254 ? -52.556 11.491 34.492 1.00 90.25 254 ALA A CA 1
ATOM 1904 C C . ALA A 1 254 ? -52.792 10.845 35.871 1.00 90.25 254 ALA A C 1
ATOM 1906 O O . ALA A 1 254 ? -52.987 9.634 35.960 1.00 90.25 254 ALA A O 1
ATOM 1907 N N . GLY A 1 255 ? -52.769 11.656 36.933 1.00 88.56 255 GLY A N 1
ATOM 1908 C CA . GLY A 1 255 ? -52.878 11.185 38.321 1.00 88.56 255 GLY A CA 1
ATOM 1909 C C . GLY A 1 255 ? -51.541 10.878 39.006 1.00 88.56 255 GLY A C 1
ATOM 1910 O O . GLY A 1 255 ? -51.539 10.549 40.188 1.00 88.56 255 GLY A O 1
ATOM 1911 N N . PHE A 1 256 ? -50.408 11.035 38.311 1.00 92.00 256 PHE A N 1
ATOM 1912 C CA . PHE A 1 256 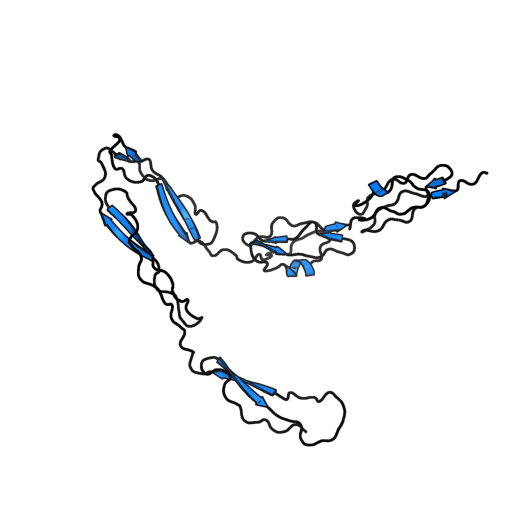? -49.074 10.788 38.860 1.00 92.00 256 PHE A CA 1
ATOM 1913 C C . PHE A 1 256 ? -48.153 12.010 38.718 1.00 92.00 256 PHE A C 1
ATOM 1915 O O . PHE A 1 256 ? -48.212 12.731 37.721 1.00 92.00 256 PHE A O 1
ATOM 1922 N N . ARG A 1 257 ? -47.263 12.222 39.694 1.00 91.56 257 ARG A N 1
ATOM 1923 C CA . ARG A 1 257 ? -46.161 13.199 39.648 1.00 91.56 257 ARG A CA 1
ATOM 1924 C C . ARG A 1 257 ? -44.828 12.483 39.435 1.00 91.56 257 ARG A C 1
ATOM 1926 O O . ARG A 1 257 ? -44.608 11.421 40.012 1.00 91.56 257 ARG A O 1
ATOM 1933 N N . LYS A 1 258 ? -43.930 13.065 38.638 1.00 93.12 258 LYS A N 1
ATOM 1934 C CA . LYS A 1 258 ? -42.562 12.543 38.491 1.00 93.12 258 LYS A CA 1
ATOM 1935 C C . LYS A 1 258 ? -41.693 12.933 39.689 1.00 93.12 258 LYS A C 1
ATOM 1937 O O . LYS A 1 258 ? -41.804 14.064 40.161 1.00 93.12 258 LYS A O 1
ATOM 1942 N N . THR A 1 259 ? -40.828 12.029 40.151 1.00 93.44 259 THR A N 1
ATOM 1943 C CA . THR A 1 259 ? -39.789 12.327 41.160 1.00 93.44 259 THR A CA 1
ATOM 1944 C C . THR A 1 259 ? -38.617 13.107 40.566 1.00 93.44 259 THR A C 1
ATOM 1946 O O . THR A 1 259 ? -38.051 13.973 41.228 1.00 93.44 259 THR A O 1
ATOM 1949 N N . GLY A 1 260 ? -38.312 12.851 39.295 1.00 92.38 260 GLY A N 1
ATOM 1950 C CA . GLY A 1 260 ? -37.184 13.414 38.566 1.00 92.38 260 GLY A CA 1
ATOM 1951 C C . GLY A 1 260 ? -37.135 12.873 37.138 1.00 92.38 260 GLY A C 1
ATOM 1952 O O . GLY A 1 260 ? -38.047 12.169 36.701 1.00 92.38 260 GLY A O 1
ATOM 1953 N N . ASP A 1 261 ? -36.085 13.225 36.403 1.00 93.62 261 ASP A N 1
ATOM 1954 C CA . ASP A 1 261 ? -35.829 12.738 35.047 1.00 93.62 261 ASP A CA 1
ATOM 1955 C C . ASP A 1 261 ? -34.649 11.739 35.077 1.00 93.62 261 ASP A C 1
ATOM 1957 O O . ASP A 1 261 ? -33.587 12.098 35.596 1.00 93.62 261 ASP A O 1
ATOM 1961 N N . PRO A 1 262 ? -34.800 10.494 34.568 1.00 92.94 262 PRO A N 1
ATOM 1962 C CA . PRO A 1 262 ? -33.745 9.486 34.607 1.00 92.94 262 PRO A CA 1
ATOM 1963 C C . PRO A 1 262 ? -32.457 9.968 33.938 1.00 92.94 262 PRO A C 1
ATOM 1965 O O . PRO A 1 262 ? -32.468 10.387 32.784 1.00 92.94 262 PRO A O 1
ATOM 1968 N N . VAL A 1 263 ? -31.324 9.852 34.623 1.00 92.44 263 VAL A N 1
ATOM 1969 C CA . VAL A 1 263 ? -29.996 10.181 34.090 1.00 92.44 263 VAL A CA 1
ATOM 1970 C C . VAL A 1 263 ? -29.269 8.891 33.736 1.00 92.44 263 VAL A C 1
ATOM 1972 O O . VAL A 1 263 ? -29.187 7.982 34.566 1.00 92.44 263 VAL A O 1
ATOM 1975 N N . CYS A 1 264 ? -28.715 8.809 32.528 1.00 89.88 264 CYS A N 1
ATOM 1976 C CA . CYS A 1 264 ? -27.869 7.689 32.141 1.00 89.88 264 CYS A CA 1
ATOM 1977 C C . CYS A 1 264 ? -26.513 7.796 32.853 1.00 89.88 264 CYS A C 1
ATOM 1979 O O . CYS A 1 264 ? -25.800 8.784 32.702 1.00 89.88 264 CYS A O 1
ATOM 1981 N N . ARG A 1 265 ? -26.136 6.784 33.632 1.00 87.56 265 ARG A N 1
ATOM 1982 C CA . ARG A 1 265 ? -24.846 6.660 34.320 1.00 87.56 265 ARG A CA 1
ATOM 1983 C C . ARG A 1 265 ? -24.185 5.352 33.901 1.00 87.56 265 ARG A C 1
ATOM 1985 O O . ARG A 1 265 ? -24.561 4.277 34.366 1.00 87.56 265 ARG A O 1
ATOM 1992 N N . SER A 1 266 ? -23.223 5.449 32.990 1.00 83.50 266 SER A N 1
ATOM 1993 C CA . SER A 1 266 ? -22.370 4.344 32.531 1.00 83.50 266 SER A CA 1
ATOM 1994 C C . SER A 1 266 ? -23.157 3.091 32.123 1.00 83.50 266 SER A C 1
ATOM 1996 O O . SER A 1 266 ? -22.834 1.972 32.519 1.00 83.50 266 SER A O 1
ATOM 1998 N N . GLY A 1 267 ? -24.207 3.281 31.321 1.00 85.38 267 GLY A N 1
ATOM 1999 C CA . GLY A 1 267 ? -25.067 2.207 30.821 1.00 85.38 267 GLY A CA 1
ATOM 2000 C C . GLY A 1 267 ? -26.231 1.815 31.737 1.00 85.38 267 GLY A C 1
ATOM 2001 O O . GLY A 1 267 ? -26.996 0.920 31.379 1.00 85.38 267 GLY A O 1
ATOM 2002 N N . THR A 1 268 ? -26.401 2.483 32.883 1.00 88.31 268 THR A N 1
ATOM 2003 C CA . THR A 1 268 ? -27.523 2.272 33.815 1.00 88.31 268 THR A CA 1
ATOM 2004 C C . THR A 1 268 ? -28.322 3.555 34.034 1.00 88.31 268 THR A C 1
ATOM 2006 O O . THR A 1 268 ? -27.746 4.632 34.122 1.00 88.31 268 THR A O 1
ATOM 2009 N N . TRP A 1 269 ? -29.651 3.468 34.115 1.00 91.00 269 TRP A N 1
ATOM 2010 C CA . TRP A 1 269 ? -30.509 4.626 34.401 1.00 91.00 269 TRP A CA 1
ATOM 2011 C C . TRP A 1 269 ? -30.620 4.887 35.903 1.00 91.00 269 TRP A C 1
ATOM 2013 O O . TRP A 1 269 ? -30.667 3.938 36.686 1.00 91.00 269 TRP A O 1
ATOM 2023 N N . SER A 1 270 ? -30.708 6.158 36.309 1.00 92.06 270 SER A N 1
ATOM 2024 C CA . SER A 1 270 ? -31.091 6.508 37.682 1.00 92.06 270 SER A CA 1
ATOM 2025 C C . SER A 1 270 ? -32.535 6.096 37.990 1.00 92.06 270 SER A C 1
ATOM 2027 O O . SER A 1 270 ? -33.387 6.027 37.101 1.00 92.06 270 SER A O 1
ATOM 2029 N N . ASP A 1 271 ? -32.798 5.805 39.263 1.00 90.56 271 ASP A N 1
ATOM 2030 C CA . ASP A 1 271 ? -34.072 5.261 39.738 1.00 90.56 271 ASP A CA 1
ATOM 2031 C C . ASP A 1 271 ? -35.107 6.372 39.987 1.00 90.56 271 ASP A C 1
ATOM 2033 O O . ASP A 1 271 ? -35.265 6.850 41.107 1.00 90.56 271 ASP A O 1
ATOM 2037 N N . GLU A 1 272 ? -35.805 6.788 38.928 1.00 93.19 272 GLU A N 1
ATOM 2038 C CA . GLU A 1 272 ? -36.909 7.756 38.997 1.00 93.19 272 GLU A CA 1
ATOM 2039 C C . GLU A 1 272 ? -38.278 7.085 38.849 1.00 93.19 272 GLU A C 1
ATOM 2041 O O . GLU A 1 272 ? -38.429 6.055 38.187 1.00 93.19 272 GLU A O 1
ATOM 2046 N N . ARG A 1 273 ? -39.305 7.675 39.471 1.00 94.25 273 ARG A N 1
ATOM 2047 C CA . ARG A 1 273 ? -40.631 7.067 39.627 1.00 94.25 273 ARG A CA 1
ATOM 2048 C C . ARG A 1 273 ? -41.752 8.056 39.317 1.00 94.25 273 ARG A C 1
ATOM 2050 O O . ARG A 1 273 ? -41.608 9.270 39.449 1.00 94.25 273 ARG A O 1
ATOM 2057 N N . CYS A 1 274 ? -42.901 7.506 38.935 1.00 94.00 274 CYS A N 1
ATOM 2058 C CA . CYS A 1 274 ? -44.171 8.221 38.896 1.00 94.00 274 CYS A CA 1
ATOM 2059 C C . CYS A 1 274 ? -44.961 7.872 40.165 1.00 94.00 274 CYS A C 1
ATOM 2061 O O . CYS A 1 274 ? -45.417 6.739 40.317 1.00 94.00 274 CYS A O 1
ATOM 2063 N N . GLU A 1 275 ? -45.108 8.827 41.080 1.00 93.62 275 GLU A N 1
ATOM 2064 C CA . GLU A 1 275 ? -45.840 8.662 42.343 1.00 93.62 275 GLU A CA 1
ATOM 2065 C C . GLU A 1 275 ? -47.286 9.144 42.205 1.00 93.62 275 GLU A C 1
ATOM 2067 O O . GLU A 1 275 ? -47.528 10.170 41.571 1.00 93.62 275 GLU A O 1
ATOM 2072 N N . GLU A 1 276 ? -48.250 8.448 42.813 1.00 90.81 276 GLU A N 1
ATOM 2073 C CA . GLU A 1 276 ? -49.652 8.890 42.811 1.00 90.81 276 GLU A CA 1
ATOM 2074 C C . GLU A 1 276 ? -49.814 10.255 43.487 1.00 90.81 276 GLU A C 1
ATOM 2076 O O . GLU A 1 276 ? -49.309 10.513 44.585 1.00 90.81 276 GLU A O 1
ATOM 2081 N N . LEU A 1 277 ? -50.578 11.126 42.835 1.00 84.25 277 LEU A N 1
ATOM 2082 C CA . LEU A 1 277 ? -51.039 12.374 43.418 1.00 84.25 277 LEU A CA 1
ATOM 2083 C C . LEU A 1 277 ? -52.096 12.049 44.475 1.00 84.25 277 LEU A C 1
ATOM 2085 O O . LEU A 1 277 ? -53.245 11.753 44.153 1.00 84.25 277 LEU A O 1
ATOM 2089 N N . ARG A 1 278 ? -51.712 12.105 45.753 1.00 78.94 278 ARG A N 1
ATOM 2090 C CA . ARG A 1 278 ? -52.683 12.030 46.849 1.00 78.94 278 ARG A CA 1
ATOM 2091 C C . ARG A 1 278 ? -53.521 13.305 46.852 1.00 78.94 278 ARG A C 1
ATOM 2093 O O . ARG A 1 278 ? -52.967 14.402 46.912 1.00 78.94 278 ARG A O 1
ATOM 2100 N N . CYS A 1 279 ? -54.841 13.153 46.796 1.00 63.41 279 CYS A N 1
ATOM 2101 C CA . CYS A 1 279 ? -55.763 14.243 47.089 1.00 63.41 279 CYS A CA 1
ATOM 2102 C C . CYS A 1 279 ? -55.533 14.693 48.541 1.00 63.41 279 CYS A C 1
ATOM 2104 O O . CYS A 1 279 ? -55.532 13.851 49.441 1.00 63.41 279 CYS A O 1
ATOM 2106 N N . ILE A 1 280 ? -55.282 15.989 48.737 1.00 55.66 280 ILE A N 1
ATOM 2107 C CA . ILE A 1 280 ? -55.300 16.647 50.052 1.00 55.66 280 ILE A CA 1
ATOM 2108 C C . ILE A 1 280 ? -56.738 17.075 50.329 1.00 55.66 280 ILE A C 1
ATOM 2110 O O . ILE A 1 280 ? -57.363 17.599 49.378 1.00 55.66 280 ILE A O 1
#

Radius of gyration: 37.14 Å; chains: 1; bounding box: 82×67×90 Å

Secondary structure (DSSP, 8-state):
-BPPPPPPPPPSSSSSEEEEEEE--BPS-----S---S-SEEEEEEEPSPP-PPPPEE--------BSSSSSEEEEEEE--EEEPPPTTS-PPPPSEEEEEEE-SPPPTTEEEPPPPPPPPPSSSSSEEEEEEE--EEESSTT--PPPSEEEEEEE-SPP-SEE--SS----TTB-HHHHHTTTTEETT-EE---BSTTEEESS-EEEETTEEPSPP-EEEPPB-S----TTEE-GGGGTTBPTTPBP--EEPTTEEES--PBEETTEE----EEE----